Protein AF-A0A2I0I5U4-F1 (afdb_monomer)

Nearest PDB structures (foldseek):
  8jr9-assembly1_R  TM=2.916E-01  e=2.028E+00  Homo sapiens
  7d3s-assembly1_R  TM=2.545E-01  e=3.373E+00  Homo sapiens
  6xss-assembly1_A  TM=2.055E-01  e=4.885E+00  synthetic construct

Solvent-accessible surface area (backbone atoms only — not comparable to full-atom values): 15264 Å² total; per-residue (Å²): 116,35,65,61,51,41,45,50,59,52,46,65,54,48,53,60,50,42,54,51,48,52,69,71,54,70,64,68,61,78,69,20,61,59,47,51,61,50,39,37,36,44,52,66,68,40,75,84,69,76,65,86,87,62,87,57,46,70,36,54,46,58,53,38,51,58,53,43,57,66,49,52,63,50,38,52,74,74,70,43,89,67,55,70,45,70,54,55,36,71,66,55,46,15,46,44,22,43,54,32,42,43,51,33,32,48,46,45,31,56,46,41,51,67,79,36,71,88,57,54,54,66,58,35,31,50,53,20,52,52,56,51,61,31,67,70,54,42,61,40,26,63,36,59,53,51,63,41,55,28,51,31,27,50,49,50,14,43,47,26,39,77,70,69,36,52,69,60,12,49,55,33,32,54,52,17,28,35,26,27,65,76,39,50,61,56,42,52,52,47,50,51,55,48,53,52,47,67,64,45,49,65,54,51,52,52,53,51,48,54,61,70,68,49,71,93,77,77,78,89,83,84,88,83,88,84,88,81,86,85,84,90,72,96,81,80,82,91,78,90,86,80,90,82,90,84,90,80,91,88,84,90,82,88,84,85,86,79,88,81,136

InterPro domains:
  IPR016900 Alpha-2-glucosyltransferase Alg10 [PF04922] (25-214)
  IPR016900 Alpha-2-glucosyltransferase Alg10 [PTHR12989] (1-220)

Radius of gyration: 28.85 Å; Cα contacts (8 Å, |Δi|>4): 235; chains: 1; bounding box: 61×77×87 Å

Organism: Punica granatum (NCBI:txid22663)

Structure (mmCIF, N/CA/C/O backbone):
data_AF-A0A2I0I5U4-F1
#
_entry.id   AF-A0A2I0I5U4-F1
#
loop_
_atom_site.group_PDB
_atom_site.id
_atom_site.type_symbol
_atom_site.label_atom_id
_atom_site.label_alt_id
_atom_site.label_comp_id
_atom_site.label_asym_id
_atom_site.label_entity_id
_atom_site.label_seq_id
_atom_site.pdbx_PDB_ins_code
_atom_site.Cartn_x
_atom_site.Cartn_y
_atom_site.Cartn_z
_atom_site.occupancy
_atom_site.B_iso_or_equiv
_atom_site.auth_seq_id
_atom_site.auth_comp_id
_atom_site.auth_asym_id
_atom_site.auth_atom_id
_atom_site.pdbx_PDB_model_num
ATOM 1 N N . MET A 1 1 ? 22.009 3.364 -2.409 1.00 77.00 1 MET A N 1
ATOM 2 C CA . MET A 1 1 ? 21.680 3.834 -1.032 1.00 77.00 1 MET A CA 1
ATOM 3 C C . MET A 1 1 ? 20.267 4.414 -0.944 1.00 77.00 1 MET A C 1
ATOM 5 O O . MET A 1 1 ? 19.729 4.510 0.157 1.00 77.00 1 M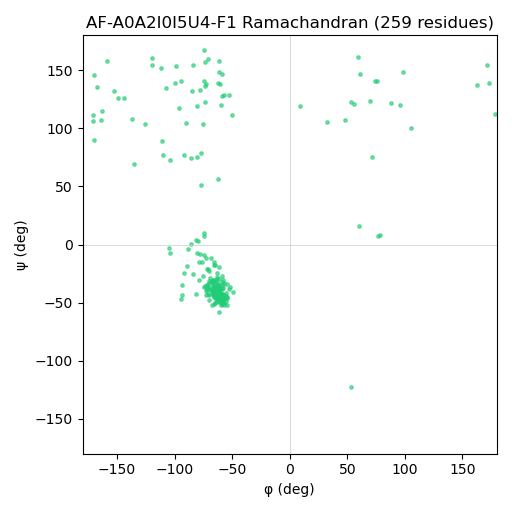ET A O 1
ATOM 9 N N . GLY A 1 2 ? 19.645 4.760 -2.080 1.00 91.06 2 GLY A N 1
ATOM 10 C CA . GLY A 1 2 ? 18.345 5.432 -2.106 1.00 91.06 2 GLY A CA 1
ATOM 11 C C . GLY A 1 2 ? 17.196 4.694 -1.410 1.00 91.06 2 GLY A C 1
ATOM 12 O O . GLY A 1 2 ? 16.434 5.339 -0.707 1.00 91.06 2 GLY A O 1
ATOM 13 N N . ARG A 1 3 ? 17.104 3.355 -1.480 1.00 94.19 3 ARG A N 1
ATOM 14 C CA . ARG A 1 3 ? 16.034 2.590 -0.790 1.00 94.19 3 ARG A CA 1
ATOM 15 C C . ARG A 1 3 ? 15.945 2.886 0.707 1.00 94.19 3 ARG A C 1
ATOM 17 O O . ARG A 1 3 ? 14.877 3.207 1.215 1.00 94.19 3 ARG A O 1
ATOM 24 N N . ALA A 1 4 ? 17.077 2.775 1.403 1.00 96.06 4 ALA A N 1
ATOM 25 C CA . ALA A 1 4 ? 17.146 3.026 2.838 1.00 96.06 4 ALA A CA 1
ATOM 26 C C . ALA A 1 4 ? 16.852 4.499 3.149 1.00 96.06 4 ALA A C 1
ATOM 28 O O . ALA A 1 4 ? 16.131 4.785 4.099 1.00 96.06 4 ALA A O 1
ATOM 29 N N . ALA A 1 5 ? 17.342 5.418 2.308 1.00 96.88 5 ALA A N 1
ATOM 30 C CA . ALA A 1 5 ? 17.045 6.840 2.437 1.00 96.88 5 ALA A CA 1
ATOM 31 C C . ALA A 1 5 ? 15.543 7.129 2.287 1.00 96.88 5 ALA A C 1
ATOM 33 O O . ALA A 1 5 ? 14.986 7.812 3.137 1.00 96.88 5 ALA A O 1
ATOM 34 N N . VAL A 1 6 ? 14.870 6.572 1.272 1.00 97.81 6 VAL A N 1
ATOM 35 C CA . VAL A 1 6 ? 13.415 6.712 1.082 1.00 97.81 6 VAL A CA 1
ATOM 36 C C . VAL A 1 6 ? 12.664 6.179 2.297 1.00 97.81 6 VAL A C 1
ATOM 38 O O . VAL A 1 6 ? 11.850 6.905 2.856 1.00 97.81 6 VAL A O 1
ATOM 41 N N . ALA A 1 7 ? 12.957 4.953 2.746 1.00 98.00 7 ALA A N 1
ATOM 42 C CA . ALA A 1 7 ? 12.288 4.383 3.916 1.00 98.00 7 ALA A CA 1
ATOM 43 C C . ALA A 1 7 ? 12.479 5.248 5.169 1.00 98.00 7 ALA A C 1
ATOM 45 O O . ALA A 1 7 ? 11.505 5.521 5.868 1.00 98.00 7 ALA A O 1
ATOM 46 N N . ALA A 1 8 ? 13.705 5.705 5.434 1.00 98.00 8 ALA A N 1
ATOM 47 C CA . ALA A 1 8 ? 14.013 6.539 6.591 1.00 98.00 8 ALA A CA 1
ATOM 48 C C . ALA A 1 8 ? 13.301 7.898 6.524 1.00 98.00 8 ALA A C 1
ATOM 50 O O . ALA A 1 8 ? 12.628 8.282 7.476 1.00 98.00 8 ALA A O 1
ATOM 51 N N . ILE A 1 9 ? 13.404 8.595 5.388 1.00 97.75 9 ILE A N 1
ATOM 52 C CA . ILE A 1 9 ? 12.788 9.908 5.166 1.00 97.75 9 ILE A CA 1
ATOM 53 C C . ILE A 1 9 ? 11.264 9.818 5.302 1.00 97.75 9 ILE A C 1
ATOM 55 O O . ILE A 1 9 ? 10.673 10.606 6.032 1.00 97.75 9 ILE A O 1
ATOM 59 N N . VAL A 1 10 ? 10.637 8.830 4.659 1.00 97.94 10 VAL A N 1
ATOM 60 C CA . VAL A 1 10 ? 9.181 8.646 4.705 1.00 97.94 10 VAL A CA 1
ATOM 61 C C . VAL A 1 10 ? 8.714 8.300 6.118 1.00 97.94 10 VAL A C 1
ATOM 63 O O . VAL A 1 10 ? 7.760 8.885 6.626 1.00 97.94 10 VAL A O 1
ATOM 66 N N . SER A 1 11 ? 9.423 7.400 6.799 1.00 98.25 11 SER A N 1
ATOM 67 C CA . SER A 1 11 ? 9.086 7.024 8.178 1.00 98.25 11 SER A CA 1
ATOM 68 C C . SER A 1 11 ? 9.216 8.204 9.146 1.00 98.25 11 SER A C 1
ATOM 70 O O . SER A 1 11 ? 8.425 8.307 10.084 1.00 98.25 11 SER A O 1
ATOM 72 N N . LEU A 1 12 ? 10.166 9.116 8.902 1.00 97.75 12 LEU A N 1
ATOM 73 C CA . LEU A 1 12 ? 10.428 10.274 9.760 1.00 97.75 12 LEU A CA 1
ATOM 74 C C . LEU A 1 12 ? 9.217 11.202 9.895 1.00 97.75 12 LEU A C 1
ATOM 76 O O . LEU A 1 12 ? 9.022 11.754 10.973 1.00 97.75 12 LEU A O 1
ATOM 80 N N . TRP A 1 13 ? 8.398 11.367 8.850 1.00 96.69 13 TRP A N 1
ATOM 81 C CA . TRP A 1 13 ? 7.146 12.124 8.964 1.00 96.69 13 TRP A CA 1
ATOM 82 C C . TRP A 1 13 ? 5.945 11.232 9.283 1.00 96.69 13 TRP A C 1
ATOM 84 O O . TRP A 1 13 ? 5.064 11.663 10.025 1.00 96.69 13 TRP A O 1
ATOM 94 N N . ILE A 1 14 ? 5.892 9.996 8.766 1.00 98.38 14 ILE A N 1
ATOM 95 C CA . ILE A 1 14 ? 4.727 9.122 8.972 1.00 98.38 14 ILE A CA 1
ATOM 96 C C . ILE A 1 14 ? 4.532 8.833 10.459 1.00 98.38 14 ILE A C 1
ATOM 98 O O . ILE A 1 14 ? 3.411 8.920 10.950 1.00 98.38 14 ILE A O 1
ATOM 102 N N . VAL A 1 15 ? 5.603 8.514 11.186 1.00 98.12 15 VAL A N 1
ATOM 103 C CA . VAL A 1 15 ? 5.511 8.154 12.607 1.00 98.12 15 VAL A CA 1
ATOM 104 C C . VAL A 1 15 ? 4.938 9.296 13.464 1.00 98.12 15 VAL A C 1
ATOM 106 O O . VAL A 1 15 ? 3.898 9.079 14.088 1.00 98.12 15 VAL A O 1
ATOM 109 N N . PRO A 1 16 ? 5.526 10.511 13.504 1.00 98.25 16 PRO A N 1
ATOM 110 C CA . PRO A 1 16 ? 4.998 11.591 14.338 1.00 98.25 16 PRO A CA 1
ATOM 111 C C . PRO A 1 16 ? 3.607 12.056 13.900 1.00 98.25 16 PRO A C 1
ATOM 113 O O . PRO A 1 16 ? 2.768 12.338 14.754 1.00 98.25 16 PRO A O 1
ATOM 116 N N . VAL A 1 17 ? 3.322 12.097 12.593 1.00 98.06 17 VAL A N 1
ATOM 117 C CA . VAL A 1 17 ? 1.988 12.487 12.111 1.00 98.06 17 VAL A CA 1
ATOM 118 C C . VAL A 1 17 ? 0.950 11.427 12.467 1.00 98.06 17 VAL A C 1
ATOM 120 O O . VAL A 1 17 ? -0.141 11.781 12.896 1.00 98.06 17 VAL A O 1
ATOM 123 N N . SER A 1 18 ? 1.285 10.138 12.381 1.00 98.12 18 SER A N 1
ATOM 124 C CA . SER A 1 18 ? 0.391 9.060 12.814 1.00 98.12 18 SER A CA 1
ATOM 125 C C . SER A 1 18 ? 0.088 9.143 14.313 1.00 98.12 18 SER A C 1
ATOM 127 O O . SER A 1 18 ? -1.068 9.000 14.710 1.00 98.12 18 SER A O 1
ATOM 129 N N . ILE A 1 19 ? 1.085 9.456 15.150 1.00 98.12 19 ILE A N 1
ATOM 130 C CA . ILE A 1 19 ? 0.872 9.703 16.587 1.00 98.12 19 ILE A CA 1
ATOM 131 C C . ILE A 1 19 ? -0.090 10.881 16.788 1.00 98.12 19 ILE A C 1
ATOM 133 O O . ILE A 1 19 ? -1.054 10.764 17.545 1.00 98.12 19 ILE A O 1
ATOM 137 N N . LEU A 1 20 ? 0.127 11.990 16.076 1.00 98.19 20 LEU A N 1
ATOM 138 C CA . LEU A 1 20 ? -0.731 13.171 16.163 1.00 98.19 20 LEU A CA 1
ATOM 139 C C . LEU A 1 20 ? -2.173 12.863 15.729 1.00 98.19 20 LEU A C 1
ATOM 141 O O . LEU A 1 20 ? -3.108 13.150 16.476 1.00 98.19 20 LEU A O 1
ATOM 145 N N . VAL A 1 21 ? -2.358 12.228 14.569 1.00 97.62 21 VAL A N 1
ATOM 146 C CA . VAL A 1 21 ? -3.677 11.833 14.048 1.00 97.62 21 VAL A CA 1
ATOM 147 C C . VAL A 1 21 ? -4.405 10.934 15.041 1.00 97.62 21 VAL A C 1
ATOM 149 O O . VAL A 1 21 ? -5.560 11.205 15.350 1.00 97.62 21 VAL A O 1
ATOM 152 N N . ASN A 1 22 ? -3.742 9.921 15.604 1.00 97.62 22 ASN A N 1
ATOM 153 C CA . ASN A 1 22 ? -4.374 9.020 16.573 1.00 97.62 22 ASN A CA 1
ATOM 154 C C . ASN A 1 22 ? -4.654 9.686 17.933 1.00 97.62 22 ASN A C 1
ATOM 156 O O . ASN A 1 22 ? -5.514 9.209 18.668 1.00 97.62 22 ASN A O 1
ATOM 160 N N . SER A 1 23 ? -3.972 10.786 18.268 1.00 97.69 23 SER A N 1
ATOM 161 C CA . SER A 1 23 ? -4.278 11.571 19.474 1.00 97.69 23 SER A CA 1
ATOM 162 C C . SER A 1 23 ? -5.497 12.486 19.307 1.00 97.69 23 SER A C 1
ATOM 164 O O . SER A 1 23 ? -6.214 12.716 20.276 1.00 97.69 23 SER A O 1
ATOM 166 N N . ILE A 1 24 ? -5.750 12.977 18.087 1.00 97.38 24 ILE A N 1
ATOM 167 C CA . ILE A 1 24 ? -6.836 13.922 17.780 1.00 97.38 24 ILE A CA 1
ATOM 168 C C . ILE A 1 24 ? -8.097 13.190 17.305 1.00 97.38 24 ILE A C 1
ATOM 170 O O . ILE A 1 24 ? -9.200 13.486 17.752 1.00 97.38 24 ILE A O 1
ATOM 174 N N . VAL A 1 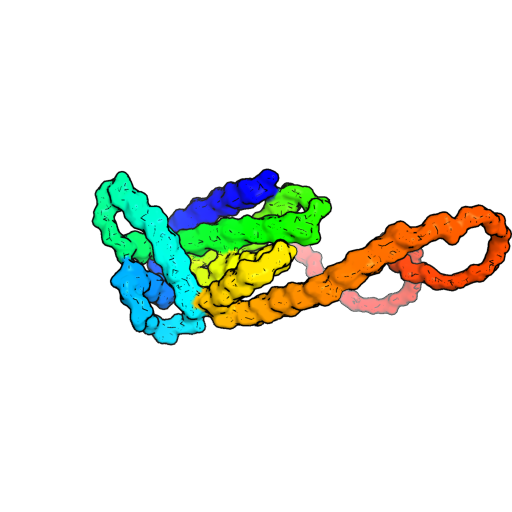25 ? -7.942 12.237 16.387 1.00 96.19 25 VAL A N 1
ATOM 175 C CA . VAL A 1 25 ? -9.032 11.501 15.736 1.00 96.19 25 VAL A CA 1
ATOM 176 C C . VAL A 1 25 ? -9.106 10.113 16.356 1.00 96.19 25 VAL A C 1
ATOM 178 O O . VAL A 1 25 ? -8.666 9.132 15.767 1.00 96.19 25 VAL A O 1
ATOM 181 N N . GLN A 1 26 ? -9.586 10.022 17.592 1.00 95.69 26 GLN A N 1
ATOM 182 C CA . GLN A 1 26 ? -9.579 8.755 18.336 1.00 95.69 26 GLN A CA 1
ATOM 183 C C . GLN A 1 26 ? -10.612 7.756 17.798 1.00 95.69 26 GLN A C 1
ATOM 185 O O . GLN A 1 26 ? -10.335 6.560 17.703 1.00 95.69 26 GLN A O 1
ATOM 190 N N . GLU A 1 27 ? -11.770 8.265 17.385 1.00 96.00 27 GLU A N 1
ATOM 191 C CA . GLU A 1 27 ? -12.855 7.458 16.837 1.00 96.00 27 GLU A CA 1
ATOM 192 C C . GLU A 1 27 ? -12.666 7.172 15.337 1.00 96.00 27 GLU A C 1
ATOM 194 O O . GLU A 1 27 ? -11.990 7.942 14.638 1.00 96.00 27 GLU A O 1
ATOM 199 N N . PRO A 1 28 ? -13.248 6.071 14.819 1.00 96.69 28 PRO A N 1
ATOM 200 C CA . PRO A 1 28 ? -13.284 5.792 13.387 1.00 96.69 28 PRO A CA 1
ATOM 201 C C . PRO A 1 28 ? -13.861 6.971 12.593 1.00 96.69 28 PRO A C 1
ATOM 203 O O . PRO A 1 28 ? -14.943 7.474 12.897 1.00 96.69 28 PRO A O 1
ATOM 206 N N . TYR A 1 29 ? -13.140 7.405 11.563 1.00 95.69 29 TYR A N 1
ATOM 207 C CA . TYR A 1 29 ? -13.503 8.536 10.719 1.00 95.69 29 TYR A CA 1
ATOM 208 C C . TYR A 1 29 ? -13.959 8.082 9.326 1.00 95.69 29 TYR A C 1
ATOM 210 O O . TYR A 1 29 ? -13.309 7.258 8.685 1.00 95.69 29 TYR A O 1
ATOM 218 N N . MET A 1 30 ? -15.063 8.658 8.832 1.00 95.00 30 MET A N 1
ATOM 219 C CA . MET A 1 30 ? -15.651 8.332 7.522 1.00 95.00 30 MET A CA 1
ATOM 220 C C . MET A 1 30 ? -15.914 6.819 7.364 1.00 95.00 30 MET A C 1
ATOM 222 O O . MET A 1 30 ? -16.620 6.235 8.185 1.00 95.00 30 MET A O 1
ATOM 226 N N . ASP A 1 31 ? -15.349 6.170 6.342 1.00 94.50 31 ASP A N 1
ATOM 227 C CA . ASP A 1 31 ? -15.598 4.755 6.046 1.00 94.50 31 ASP A CA 1
ATOM 228 C C . ASP A 1 31 ? -14.911 3.818 7.049 1.00 94.50 31 ASP A C 1
ATOM 230 O O . ASP A 1 31 ? -15.231 2.627 7.107 1.00 94.50 31 ASP A O 1
ATOM 234 N N . GLU A 1 32 ? -14.012 4.329 7.901 1.00 97.50 32 GLU A N 1
ATOM 235 C CA . GLU A 1 32 ? -13.461 3.544 9.008 1.00 97.50 32 GLU A CA 1
ATOM 236 C C . GLU A 1 32 ? -14.562 3.046 9.953 1.00 97.50 32 GLU A C 1
ATOM 238 O O . GLU A 1 32 ? -14.391 1.990 10.562 1.00 97.50 32 GLU A O 1
ATOM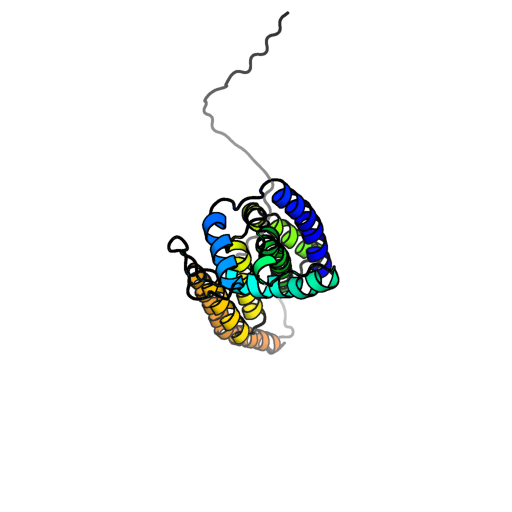 243 N N . ILE A 1 33 ? -15.696 3.755 10.043 1.00 97.56 33 ILE A N 1
ATOM 244 C CA . ILE A 1 33 ? -16.865 3.343 10.838 1.00 97.56 33 ILE A CA 1
ATOM 245 C C . ILE A 1 33 ? -17.375 1.964 10.390 1.00 97.56 33 ILE A C 1
ATOM 247 O O . ILE A 1 33 ? -17.847 1.196 11.223 1.00 97.56 33 ILE A O 1
ATOM 251 N N . PHE A 1 34 ? -17.217 1.613 9.111 1.00 97.38 34 PHE A N 1
ATOM 252 C CA . PHE A 1 34 ? -17.556 0.289 8.582 1.00 97.38 34 PHE A CA 1
ATOM 253 C C . PHE A 1 34 ? -16.338 -0.648 8.584 1.00 97.38 34 PHE A C 1
ATOM 255 O O . PHE A 1 34 ? -16.426 -1.813 8.982 1.00 97.38 34 PHE A O 1
ATOM 262 N N . HIS A 1 35 ? -15.164 -0.154 8.172 1.00 97.56 35 HIS A N 1
ATOM 263 C CA . HIS A 1 35 ? -13.980 -0.999 7.999 1.00 97.56 35 HIS A CA 1
ATOM 264 C C . HIS A 1 35 ? -13.351 -1.474 9.317 1.00 97.56 35 HIS A C 1
ATOM 266 O O . HIS A 1 35 ? -12.916 -2.627 9.387 1.00 97.56 35 HIS A O 1
ATOM 272 N N . ILE A 1 36 ? -13.294 -0.632 10.354 1.00 97.88 36 ILE A N 1
ATOM 273 C CA . ILE A 1 36 ? -12.663 -0.986 11.635 1.00 97.88 36 ILE A CA 1
ATOM 274 C C . ILE A 1 36 ? -13.455 -2.080 12.362 1.00 97.88 36 ILE A C 1
ATOM 276 O O . ILE A 1 36 ? -12.850 -3.111 12.679 1.00 97.88 36 ILE A O 1
ATOM 280 N N . PRO A 1 37 ? -14.781 -1.951 12.583 1.00 97.56 37 PRO A N 1
ATOM 281 C CA . PRO A 1 37 ? -15.550 -3.019 13.216 1.00 97.56 37 PRO A CA 1
ATOM 282 C C . PRO A 1 37 ? -15.489 -4.329 12.428 1.00 97.56 37 PRO A C 1
ATOM 284 O O . PRO A 1 37 ? -15.354 -5.398 13.026 1.00 97.56 37 PRO A O 1
ATOM 287 N N . GLN A 1 38 ? -15.511 -4.265 11.093 1.00 98.00 38 GLN A N 1
ATOM 288 C CA . GLN A 1 38 ? -15.372 -5.451 10.250 1.00 98.00 38 GLN A CA 1
ATOM 289 C C . GLN A 1 38 ? -14.015 -6.148 10.437 1.00 98.00 38 GLN A C 1
ATOM 291 O O . GLN A 1 38 ? -13.968 -7.368 10.615 1.00 98.00 38 GLN A O 1
ATOM 296 N N . ALA A 1 39 ? -12.908 -5.399 10.443 1.00 97.50 39 ALA A N 1
ATOM 297 C CA . ALA A 1 39 ? -11.582 -5.960 10.702 1.00 97.50 39 ALA A CA 1
ATOM 298 C C . ALA A 1 39 ? -11.499 -6.591 12.103 1.00 97.50 39 ALA A C 1
ATOM 300 O O . ALA A 1 39 ? -10.939 -7.675 12.276 1.00 97.50 39 ALA A O 1
ATOM 301 N N . GLN A 1 40 ? -12.124 -5.963 13.102 1.00 97.56 40 GLN A N 1
ATOM 302 C CA . GLN A 1 40 ? -12.189 -6.489 14.465 1.00 97.56 40 GLN A CA 1
ATOM 303 C C . GLN A 1 40 ? -12.992 -7.793 14.566 1.00 97.56 40 GLN A C 1
ATOM 305 O O . GLN A 1 40 ? -12.620 -8.668 15.351 1.00 97.56 40 GLN A O 1
ATOM 310 N N . GLN A 1 41 ? -14.047 -7.981 13.764 1.00 97.62 41 GLN A N 1
ATOM 311 C CA . GLN A 1 41 ? -14.738 -9.276 13.683 1.00 97.62 41 GLN A CA 1
ATOM 312 C C . GLN A 1 41 ? -13.805 -10.381 13.182 1.00 97.62 41 GLN A C 1
ATOM 314 O O . GLN A 1 41 ? -13.770 -11.472 13.754 1.00 97.62 41 GLN A O 1
ATOM 319 N N . TYR A 1 42 ? -12.990 -10.085 12.169 1.00 97.06 42 TYR A N 1
ATOM 320 C CA . TYR A 1 42 ? -12.003 -11.035 11.661 1.00 97.06 42 TYR A CA 1
ATOM 321 C C . TYR A 1 42 ? -10.924 -11.334 12.707 1.00 97.06 42 TYR A C 1
ATOM 323 O O . TYR A 1 42 ? -10.540 -12.491 12.867 1.00 97.06 42 TYR A O 1
ATOM 331 N N . CYS A 1 43 ? -10.506 -10.340 13.499 1.00 96.00 43 CYS A N 1
ATOM 332 C CA . CYS A 1 43 ? -9.601 -10.575 14.626 1.00 96.00 43 CYS A CA 1
ATOM 333 C C . CYS A 1 43 ? -10.204 -11.482 15.707 1.00 96.00 43 CYS A C 1
ATOM 335 O O . CYS A 1 43 ? -9.479 -12.212 16.374 1.00 96.00 43 CYS A O 1
ATOM 337 N N . ARG A 1 44 ? -11.532 -11.501 15.859 1.00 96.12 44 ARG A N 1
ATOM 338 C CA . ARG A 1 44 ? -12.250 -12.448 16.733 1.00 96.12 44 ARG A CA 1
ATOM 339 C C . ARG A 1 44 ? -12.435 -13.835 16.107 1.00 96.12 44 ARG A C 1
ATOM 341 O O . ARG A 1 44 ? -13.091 -14.684 16.701 1.00 96.12 44 ARG A O 1
ATOM 348 N N . GLY A 1 45 ? -11.898 -14.070 14.910 1.00 96.00 45 GLY A N 1
ATOM 349 C CA . GLY A 1 45 ? -12.088 -15.306 14.151 1.00 96.00 45 GLY A CA 1
ATOM 350 C C . GLY A 1 45 ? -13.455 -15.415 13.467 1.00 96.00 45 GLY A C 1
ATOM 351 O O . GLY A 1 45 ? -13.774 -16.457 12.894 1.00 96.00 45 GLY A O 1
ATOM 352 N N . ASN A 1 46 ? -14.272 -14.357 13.489 1.00 96.88 46 ASN A N 1
ATOM 353 C CA . ASN A 1 46 ? -15.575 -14.341 12.835 1.00 96.88 46 ASN A CA 1
ATOM 354 C C . ASN A 1 46 ? -15.446 -13.933 11.360 1.00 96.88 46 ASN A C 1
ATOM 356 O O . ASN A 1 46 ? -15.801 -12.829 10.956 1.00 96.88 46 ASN A O 1
ATOM 360 N N . PHE A 1 47 ? -14.947 -14.850 10.533 1.00 96.31 47 PHE A N 1
ATOM 361 C CA . PHE A 1 47 ? -14.780 -14.620 9.092 1.00 96.31 47 PHE A CA 1
ATOM 362 C C . PHE A 1 47 ? -16.091 -14.655 8.294 1.00 96.31 47 PHE A C 1
ATOM 364 O O . PHE A 1 47 ? -16.094 -14.343 7.107 1.00 96.31 47 PHE A O 1
ATOM 371 N N . ARG A 1 48 ? -17.203 -15.058 8.926 1.00 96.12 48 ARG A N 1
ATOM 372 C CA . ARG A 1 48 ? -18.518 -15.153 8.274 1.00 96.12 48 ARG A CA 1
ATOM 373 C C . ARG A 1 48 ? -19.332 -13.864 8.358 1.00 96.12 48 ARG A C 1
ATOM 375 O O . ARG A 1 48 ? -20.270 -13.715 7.583 1.00 96.12 48 ARG A O 1
ATOM 382 N N . SER A 1 49 ? -19.010 -12.953 9.276 1.00 95.69 49 SER A N 1
ATOM 383 C CA . SER A 1 49 ? -19.679 -11.651 9.334 1.00 95.69 49 SER A CA 1
ATOM 384 C C . SER A 1 49 ? -19.210 -10.741 8.208 1.00 95.69 49 SER A C 1
ATOM 386 O O . SER A 1 49 ? -18.009 -10.673 7.931 1.00 95.69 49 SER A O 1
ATOM 388 N N . TRP A 1 50 ? -20.144 -9.994 7.630 1.00 97.00 50 TRP A N 1
ATOM 389 C CA . TRP A 1 50 ? -19.869 -8.967 6.636 1.00 97.00 50 TRP A CA 1
ATOM 390 C C . TRP A 1 50 ? -20.819 -7.786 6.821 1.00 97.00 50 TRP A C 1
ATOM 392 O O . TRP A 1 50 ? -22.034 -7.987 6.853 1.00 97.00 50 TRP A O 1
ATOM 402 N 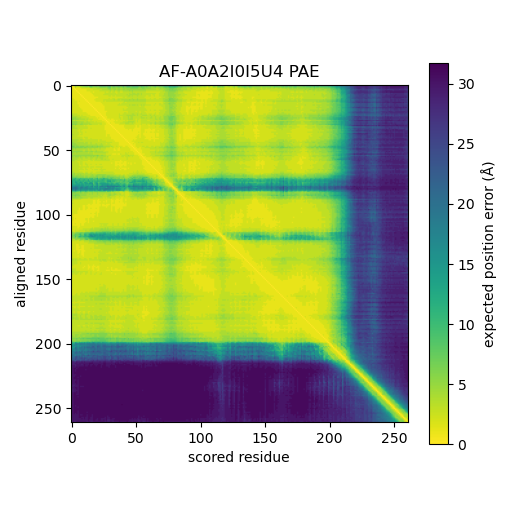N . ASP A 1 51 ? -20.281 -6.575 6.949 1.00 96.81 51 ASP A N 1
ATOM 403 C CA . ASP A 1 51 ? -21.083 -5.354 6.953 1.00 96.81 51 ASP A CA 1
ATOM 404 C C . ASP A 1 51 ? -21.577 -5.052 5.522 1.00 96.81 51 ASP A C 1
ATOM 406 O O . ASP A 1 51 ? -20.763 -4.930 4.600 1.00 96.81 51 ASP A O 1
ATOM 410 N N . PRO A 1 52 ? -22.900 -4.938 5.298 1.00 96.88 52 PRO A N 1
ATOM 411 C CA . PRO A 1 52 ? -23.467 -4.727 3.967 1.00 96.88 52 PRO A CA 1
ATOM 412 C C . PRO A 1 52 ? -23.110 -3.371 3.339 1.00 96.88 52 PRO A C 1
ATOM 414 O O . PRO A 1 52 ? -23.309 -3.209 2.135 1.00 96.88 52 PRO A O 1
ATOM 417 N N . MET A 1 53 ? -22.603 -2.401 4.106 1.00 96.06 53 MET A N 1
ATOM 418 C CA . MET A 1 53 ? -22.148 -1.111 3.571 1.00 96.06 53 MET A CA 1
ATOM 419 C C . MET A 1 53 ? -20.761 -1.200 2.922 1.00 96.06 53 MET A C 1
ATOM 421 O O . MET A 1 53 ? -20.374 -0.312 2.160 1.00 96.06 53 MET A O 1
ATOM 425 N N . ILE A 1 54 ? -20.017 -2.283 3.164 1.00 96.62 54 ILE A N 1
ATOM 426 C CA . ILE A 1 54 ? -18.705 -2.489 2.554 1.00 96.62 54 ILE A CA 1
ATOM 427 C C . ILE A 1 54 ? -18.874 -3.025 1.135 1.00 96.62 54 ILE A C 1
ATOM 429 O O . ILE A 1 54 ? -19.383 -4.124 0.908 1.00 96.62 54 ILE A O 1
ATOM 433 N N . THR A 1 55 ? -18.364 -2.259 0.174 1.00 94.50 55 THR A N 1
ATOM 434 C CA . THR A 1 55 ? -18.412 -2.587 -1.259 1.00 94.50 55 THR A CA 1
ATOM 435 C C . THR A 1 55 ? -17.073 -3.061 -1.827 1.00 94.50 55 THR A C 1
ATOM 437 O O . THR A 1 55 ? -16.999 -3.415 -3.004 1.00 94.50 55 THR A O 1
ATOM 440 N N . THR A 1 56 ? -16.007 -3.072 -1.024 1.00 95.56 56 THR A N 1
ATOM 441 C CA . THR A 1 56 ? -14.681 -3.579 -1.406 1.00 95.56 56 THR A CA 1
ATOM 442 C C . THR A 1 56 ? -14.464 -5.002 -0.885 1.00 95.56 56 THR A C 1
ATOM 444 O O . THR A 1 56 ? -15.069 -5.387 0.112 1.00 95.56 56 THR A O 1
ATOM 447 N N . PRO A 1 57 ? -13.612 -5.827 -1.519 1.00 96.38 57 PRO A N 1
ATOM 448 C CA . PRO A 1 57 ? -13.347 -7.171 -1.023 1.00 96.38 57 PRO A CA 1
ATOM 449 C C . PRO A 1 57 ? -12.444 -7.156 0.236 1.00 96.38 57 PRO A C 1
ATOM 451 O O . PRO A 1 57 ? -11.836 -6.136 0.567 1.00 96.38 57 PRO A O 1
ATOM 454 N N . PRO A 1 58 ? -12.325 -8.287 0.960 1.00 96.50 58 PRO A N 1
ATOM 455 C CA . PRO A 1 58 ? -11.726 -8.348 2.303 1.00 96.50 58 PRO A CA 1
ATOM 456 C C . PRO A 1 58 ? -10.192 -8.225 2.371 1.00 96.50 58 PRO A C 1
ATOM 458 O O . PRO A 1 58 ? -9.611 -8.491 3.425 1.00 96.50 58 PRO A O 1
ATOM 461 N N . GLY A 1 59 ? -9.500 -7.872 1.283 1.00 96.88 59 GLY A N 1
ATOM 462 C CA . GLY A 1 59 ? -8.037 -7.956 1.199 1.00 96.88 59 GLY A CA 1
ATOM 463 C C . GLY A 1 59 ? -7.300 -7.210 2.307 1.00 96.88 59 GLY A C 1
ATOM 464 O O . GLY A 1 59 ? -6.384 -7.765 2.920 1.00 96.88 59 GLY A O 1
ATOM 465 N N . LEU A 1 60 ? -7.733 -5.984 2.615 1.00 97.25 60 LEU A N 1
ATOM 466 C CA . LEU A 1 60 ? -7.117 -5.172 3.667 1.00 97.25 60 LEU A CA 1
ATOM 467 C C . LEU A 1 60 ? -7.226 -5.843 5.042 1.00 97.25 60 LEU A C 1
ATOM 469 O O . LEU A 1 60 ? -6.282 -5.785 5.824 1.00 97.25 60 LEU A O 1
ATOM 473 N N . TYR A 1 61 ? -8.331 -6.534 5.323 1.00 97.62 61 TYR A N 1
ATOM 474 C CA . TYR A 1 61 ? -8.541 -7.194 6.611 1.00 97.62 61 TYR A CA 1
ATOM 475 C C . TYR A 1 61 ? -7.561 -8.343 6.818 1.00 97.62 61 TYR A C 1
ATOM 477 O O . TYR A 1 61 ? -6.995 -8.479 7.900 1.00 97.62 61 TYR A O 1
ATOM 485 N N . PHE A 1 62 ? -7.288 -9.127 5.773 1.00 96.94 62 PHE A N 1
ATOM 486 C CA . PHE A 1 62 ? -6.270 -10.174 5.846 1.00 96.94 62 PHE A CA 1
ATOM 487 C C . PHE A 1 62 ? -4.870 -9.597 6.069 1.00 96.94 62 PHE A C 1
ATOM 489 O O . PHE A 1 62 ? -4.125 -10.123 6.897 1.00 96.94 62 PHE A O 1
ATOM 496 N N . LEU A 1 63 ? -4.525 -8.487 5.405 1.00 97.00 63 LEU A N 1
ATOM 497 C CA . LEU A 1 63 ? -3.262 -7.791 5.675 1.00 97.00 63 LEU A CA 1
ATOM 498 C C . LEU A 1 63 ? -3.179 -7.297 7.116 1.00 97.00 63 LEU A C 1
ATOM 500 O O . LEU A 1 63 ? -2.141 -7.453 7.755 1.00 97.00 63 LEU A O 1
ATOM 504 N N . SER A 1 64 ? -4.265 -6.746 7.648 1.00 96.62 64 SER A N 1
ATOM 505 C CA . SER A 1 64 ? -4.300 -6.270 9.027 1.00 96.62 64 SER A CA 1
ATOM 506 C C . SER A 1 64 ? -4.209 -7.385 10.056 1.00 96.62 64 SER A C 1
ATOM 508 O O . SER A 1 64 ? -3.602 -7.166 11.097 1.00 96.62 64 SER A O 1
ATOM 510 N N . LEU A 1 65 ? -4.728 -8.584 9.778 1.00 96.38 65 LEU A N 1
ATOM 511 C CA . LEU A 1 65 ? -4.520 -9.747 10.648 1.00 96.38 65 LEU A CA 1
ATOM 512 C C . LEU A 1 65 ? -3.046 -10.143 10.710 1.00 96.38 65 LEU A C 1
ATOM 514 O O . LEU A 1 65 ? -2.509 -10.343 11.799 1.00 96.38 65 LEU A O 1
ATOM 518 N N . VAL A 1 66 ? -2.383 -10.217 9.550 1.00 95.50 66 VAL A N 1
ATOM 519 C CA . VAL A 1 66 ? -0.940 -10.486 9.484 1.00 95.50 66 VAL A CA 1
ATOM 520 C C . VAL A 1 66 ? -0.182 -9.397 10.238 1.00 95.50 66 VAL A C 1
ATOM 522 O O . VAL A 1 66 ? 0.659 -9.704 11.078 1.00 95.50 66 VAL A O 1
ATOM 525 N N . HIS A 1 67 ? -0.528 -8.132 10.015 1.00 95.38 67 HIS A N 1
ATOM 526 C CA . HIS A 1 67 ? 0.091 -7.003 10.694 1.00 95.38 67 HIS A CA 1
ATOM 527 C C . HIS A 1 67 ? -0.099 -7.055 12.220 1.00 95.38 67 HIS A C 1
ATOM 529 O O . HIS A 1 67 ? 0.879 -6.996 12.960 1.00 95.38 67 HIS A O 1
ATOM 535 N N . ALA A 1 68 ? -1.325 -7.260 12.704 1.00 94.25 68 ALA A N 1
ATOM 536 C CA . ALA A 1 68 ? -1.631 -7.379 14.129 1.00 94.25 68 ALA A CA 1
ATOM 537 C C . ALA A 1 68 ? -0.925 -8.582 14.779 1.00 94.25 68 ALA A C 1
ATOM 539 O O . ALA A 1 68 ? -0.484 -8.491 15.926 1.00 94.25 68 ALA A O 1
ATOM 540 N N . SER A 1 69 ? -0.740 -9.686 14.043 1.00 92.06 69 SER A N 1
ATOM 541 C CA . SER A 1 69 ? -0.012 -10.866 14.537 1.00 92.06 69 SER A CA 1
ATOM 542 C C . SER A 1 69 ? 1.458 -10.592 14.851 1.00 92.06 69 SER A C 1
ATOM 544 O O . SER A 1 69 ? 2.017 -11.258 15.718 1.00 92.06 69 SER A O 1
ATOM 546 N N . ILE A 1 70 ? 2.061 -9.571 14.230 1.00 91.00 70 ILE A N 1
ATOM 547 C CA . ILE A 1 70 ? 3.427 -9.127 14.540 1.00 91.00 70 ILE A CA 1
ATOM 548 C C . ILE A 1 70 ? 3.472 -8.427 15.909 1.00 91.00 70 ILE A C 1
ATOM 550 O O . ILE A 1 70 ? 4.442 -8.587 16.648 1.00 91.00 70 ILE A O 1
ATOM 554 N N . PHE A 1 71 ? 2.417 -7.694 16.284 1.00 86.31 71 PHE A N 1
ATOM 555 C CA . PHE A 1 71 ? 2.337 -6.977 17.566 1.00 86.31 71 PHE A CA 1
ATOM 556 C C . PHE A 1 71 ? 1.863 -7.850 18.731 1.00 86.31 71 PHE A C 1
ATOM 558 O O . PHE A 1 71 ? 2.215 -7.579 19.878 1.00 86.31 71 PHE A O 1
ATOM 565 N N . TYR A 1 72 ? 1.113 -8.915 18.457 1.00 85.06 72 TYR A N 1
ATOM 566 C CA . TYR A 1 72 ? 0.617 -9.840 19.477 1.00 85.06 72 TYR A CA 1
ATOM 567 C C . TYR A 1 72 ? 1.700 -10.454 20.398 1.00 85.06 72 TYR A C 1
ATOM 569 O O . TYR A 1 72 ? 1.518 -10.448 21.615 1.00 85.06 72 TYR A O 1
ATOM 577 N N . PRO A 1 73 ? 2.857 -10.949 19.909 1.00 83.75 73 PRO A N 1
ATOM 578 C CA . PRO A 1 73 ? 3.914 -11.419 20.805 1.00 83.75 73 PRO A CA 1
ATOM 579 C C . PRO A 1 73 ? 4.578 -10.270 21.577 1.00 83.75 73 PRO A C 1
ATOM 581 O O . PRO A 1 73 ? 5.036 -10.471 22.700 1.00 83.75 73 PRO A O 1
ATOM 584 N N . VAL A 1 74 ? 4.611 -9.056 21.014 1.00 79.31 74 VAL A N 1
ATOM 585 C CA . VAL A 1 74 ? 5.214 -7.884 21.665 1.00 79.31 74 VAL A CA 1
ATOM 586 C C . VAL A 1 74 ? 4.406 -7.464 22.892 1.00 79.31 74 VAL A C 1
ATOM 588 O O . VAL A 1 74 ? 5.007 -7.163 23.922 1.00 79.31 74 VAL A O 1
ATOM 591 N N . SER A 1 75 ? 3.069 -7.509 22.841 1.00 75.56 75 SER A N 1
ATOM 592 C CA . SER A 1 75 ? 2.245 -7.196 24.021 1.00 75.56 75 SER A CA 1
ATOM 593 C C . SER A 1 75 ? 2.540 -8.145 25.184 1.00 75.56 75 SER A C 1
ATOM 595 O O . SER A 1 75 ? 2.669 -7.697 26.323 1.00 75.56 75 SER A O 1
ATOM 597 N N . PHE A 1 76 ? 2.772 -9.430 24.891 1.00 73.44 76 PHE A N 1
ATOM 598 C CA . PHE A 1 76 ? 3.179 -10.407 25.901 1.00 73.44 76 PHE A CA 1
ATOM 599 C C . PHE A 1 76 ? 4.539 -10.067 26.534 1.00 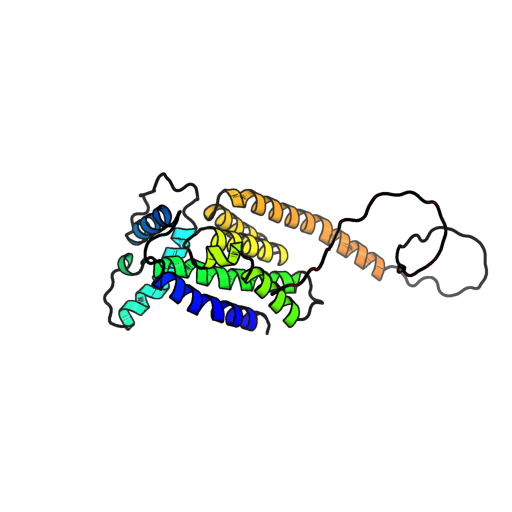73.44 76 PHE A C 1
ATOM 601 O O . PHE A 1 76 ? 4.682 -10.144 27.754 1.00 73.44 76 PHE A O 1
ATOM 608 N N . LEU A 1 77 ? 5.523 -9.638 25.732 1.00 77.12 77 LEU A N 1
ATOM 609 C CA . LEU A 1 77 ? 6.857 -9.250 26.216 1.00 77.12 77 LEU A CA 1
ATOM 610 C C . LEU A 1 77 ? 6.841 -7.990 27.094 1.00 77.12 77 LEU A C 1
ATOM 612 O O . LEU A 1 77 ? 7.641 -7.882 28.019 1.00 77.12 77 LEU A O 1
ATOM 616 N N . VAL A 1 78 ? 5.920 -7.059 26.838 1.00 77.81 78 VAL A N 1
ATOM 617 C CA . VAL A 1 78 ? 5.738 -5.829 27.636 1.00 77.81 78 VAL A CA 1
ATOM 618 C C . VAL A 1 78 ? 4.916 -6.095 28.914 1.00 77.81 78 VAL A C 1
ATOM 620 O O . VAL A 1 78 ? 4.625 -5.187 29.688 1.00 77.81 78 VAL A O 1
ATOM 623 N N . GLY A 1 79 ? 4.558 -7.356 29.185 1.00 69.44 79 GLY A N 1
ATOM 624 C CA . GLY A 1 79 ? 3.789 -7.750 30.368 1.00 69.44 79 GLY A CA 1
ATOM 625 C C . GLY A 1 79 ? 2.290 -7.456 30.256 1.00 69.44 79 GLY A C 1
ATOM 626 O O . GLY A 1 79 ? 1.554 -7.643 31.226 1.00 69.44 79 GLY A O 1
ATOM 627 N N . GLN A 1 80 ? 1.818 -7.040 29.078 1.00 75.69 80 GLN A N 1
ATOM 628 C CA . GLN A 1 80 ? 0.407 -6.818 28.800 1.00 75.69 80 GLN A CA 1
ATOM 629 C C . GLN A 1 80 ? -0.210 -8.123 28.274 1.00 75.69 80 GLN A C 1
ATOM 631 O O . GLN A 1 80 ? 0.011 -8.539 27.136 1.00 75.69 80 GLN A O 1
ATOM 636 N N . LYS A 1 81 ? -0.976 -8.815 29.125 1.00 67.56 81 LYS A N 1
ATOM 637 C CA . LYS A 1 81 ? -1.712 -10.026 28.732 1.00 67.56 81 LYS A CA 1
ATOM 638 C C . LYS A 1 81 ? -2.959 -9.642 27.938 1.00 67.56 81 LYS A C 1
ATOM 640 O O . LYS A 1 81 ? -4.051 -9.622 28.493 1.00 67.56 81 LYS A O 1
ATOM 645 N N . SER A 1 82 ? -2.772 -9.329 26.664 1.00 77.62 82 SER A N 1
ATOM 646 C CA . SER A 1 82 ? -3.866 -9.013 25.748 1.00 77.62 82 SER A CA 1
ATOM 647 C C . SER A 1 82 ? -4.292 -10.253 24.967 1.00 77.62 82 SER A C 1
ATOM 649 O O . SER A 1 82 ? -3.438 -11.028 24.528 1.00 77.62 82 SER A O 1
ATOM 651 N N . SER A 1 83 ? -5.591 -10.440 24.746 1.00 86.12 83 SER A N 1
ATOM 652 C CA . SER A 1 83 ? -6.068 -11.400 23.741 1.00 86.12 83 SER A CA 1
ATOM 653 C C . SER A 1 83 ? -5.833 -10.856 22.319 1.00 86.12 83 SER A C 1
ATOM 655 O O . SER A 1 83 ? -5.703 -9.649 22.122 1.00 86.12 83 SER A O 1
ATOM 657 N N . PHE A 1 84 ? -5.758 -11.714 21.294 1.00 87.56 84 PHE A N 1
ATOM 658 C CA . PHE A 1 84 ? -5.518 -11.249 19.914 1.00 87.56 84 PHE A CA 1
ATOM 659 C C . PHE A 1 84 ? -6.535 -10.185 19.432 1.00 87.56 84 PHE A C 1
ATOM 661 O O . PHE A 1 84 ? -6.109 -9.178 18.864 1.00 87.56 84 PHE A O 1
ATOM 668 N N . PRO A 1 85 ? -7.851 -10.308 19.712 1.00 90.06 85 PRO A N 1
ATOM 669 C CA . PRO A 1 85 ? -8.821 -9.259 19.392 1.00 90.06 85 PRO A CA 1
ATOM 670 C C . PRO A 1 85 ? -8.535 -7.902 20.043 1.00 90.06 85 PRO A C 1
ATOM 672 O O . PRO A 1 85 ? -8.840 -6.873 19.445 1.00 90.06 85 PRO A O 1
ATOM 675 N N . GLU A 1 86 ? -7.949 -7.883 21.242 1.00 89.19 86 GLU A N 1
ATOM 676 C CA . GLU A 1 86 ? -7.603 -6.644 21.953 1.00 89.19 86 GLU A CA 1
ATOM 677 C C . GLU A 1 86 ? -6.418 -5.914 21.310 1.00 89.19 86 GLU A C 1
ATOM 679 O O . GLU A 1 86 ? -6.282 -4.705 21.476 1.00 89.19 86 GLU A O 1
ATOM 684 N N . VAL A 1 87 ? -5.585 -6.616 20.532 1.00 91.25 87 VAL A N 1
ATOM 685 C CA . VAL A 1 87 ? -4.494 -5.999 19.760 1.00 91.25 87 VAL A CA 1
ATOM 686 C C . VAL A 1 87 ? -5.025 -5.261 18.529 1.00 91.25 87 VAL A C 1
ATOM 688 O O . VAL A 1 87 ? -4.429 -4.270 18.109 1.00 91.25 87 VAL A O 1
ATOM 691 N N . CYS A 1 88 ? -6.172 -5.668 17.977 1.00 94.19 88 CYS A N 1
ATOM 692 C CA . CYS A 1 88 ? -6.802 -5.036 16.811 1.00 94.19 88 CYS A CA 1
ATOM 693 C C . CYS A 1 88 ? -7.526 -3.718 17.145 1.00 94.19 88 CYS A C 1
ATOM 695 O O . CYS A 1 88 ? -8.695 -3.504 16.808 1.00 94.19 88 CYS A O 1
ATOM 697 N N . THR A 1 89 ? -6.819 -2.814 17.816 1.00 95.44 89 THR A N 1
ATOM 698 C CA . THR A 1 89 ? -7.270 -1.444 18.071 1.00 95.44 89 THR A CA 1
ATOM 699 C C . THR A 1 89 ? -7.254 -0.612 16.788 1.00 95.44 89 THR A C 1
ATOM 701 O O . THR A 1 89 ? -6.515 -0.913 15.847 1.00 95.44 89 THR A O 1
ATOM 704 N N . THR A 1 90 ? -8.008 0.490 16.768 1.00 97.00 90 THR A N 1
ATOM 705 C CA . THR A 1 90 ? -7.985 1.485 15.681 1.00 97.00 90 THR A CA 1
ATOM 706 C C . THR A 1 90 ? -6.563 1.922 15.320 1.00 97.00 90 THR A C 1
ATOM 708 O O . THR A 1 90 ? -6.225 2.003 14.142 1.00 97.00 90 THR A O 1
ATOM 711 N N . VAL A 1 91 ? -5.697 2.122 16.319 1.00 96.81 91 VAL A N 1
ATOM 712 C CA . VAL A 1 91 ? -4.302 2.549 16.123 1.00 96.81 91 VAL A CA 1
ATOM 713 C C . VAL A 1 91 ? -3.489 1.495 15.365 1.00 96.81 91 VAL A C 1
ATOM 715 O O . VAL A 1 91 ? -2.772 1.832 14.423 1.00 96.81 91 VAL A O 1
ATOM 718 N N . ILE A 1 92 ? -3.614 0.216 15.738 1.00 96.38 92 ILE A N 1
ATOM 719 C CA . ILE A 1 92 ? -2.905 -0.891 15.071 1.00 96.38 92 ILE A CA 1
ATOM 720 C C . ILE A 1 92 ? -3.455 -1.141 13.661 1.00 96.38 92 ILE A C 1
ATOM 722 O O . ILE A 1 92 ? -2.704 -1.437 12.728 1.00 96.38 92 ILE A O 1
ATOM 726 N N . LEU A 1 93 ? -4.765 -0.986 13.473 1.00 97.81 93 LEU A N 1
ATOM 727 C CA . LEU A 1 93 ? -5.373 -1.095 12.151 1.00 97.81 93 LEU A CA 1
ATOM 728 C C . LEU A 1 93 ? -4.884 0.035 11.236 1.00 97.81 93 LEU A C 1
ATOM 730 O O . LEU A 1 93 ? -4.335 -0.260 10.174 1.00 97.81 93 LEU A O 1
ATOM 734 N N . ARG A 1 94 ? -4.946 1.300 11.669 1.00 98.25 94 ARG A N 1
ATOM 735 C CA . ARG A 1 94 ? -4.419 2.456 10.915 1.00 98.25 94 ARG A CA 1
ATOM 736 C C . ARG A 1 94 ? -2.930 2.347 10.612 1.00 98.25 94 ARG A C 1
ATOM 738 O O . ARG A 1 94 ? -2.508 2.677 9.504 1.00 98.25 94 ARG A O 1
ATOM 745 N N . SER A 1 95 ? -2.123 1.830 11.540 1.00 97.81 95 SER A N 1
ATOM 746 C CA . SER A 1 95 ? -0.689 1.655 11.288 1.00 97.81 95 SER A CA 1
ATOM 747 C C . SER A 1 95 ? -0.392 0.624 10.189 1.00 97.81 95 SER A C 1
ATOM 749 O O . SER A 1 95 ? 0.672 0.706 9.575 1.00 97.81 95 SER A O 1
ATOM 751 N N . THR A 1 96 ? -1.349 -0.247 9.830 1.00 97.88 96 THR A N 1
ATOM 752 C CA . THR A 1 96 ? -1.262 -1.079 8.611 1.00 97.88 96 THR A CA 1
ATOM 753 C C . THR A 1 96 ? -1.026 -0.200 7.377 1.00 97.88 96 THR A C 1
ATOM 755 O O . THR A 1 96 ? -0.120 -0.471 6.589 1.00 97.88 96 THR A O 1
ATOM 758 N N . ASN A 1 97 ? -1.772 0.901 7.232 1.00 98.25 97 ASN A N 1
ATOM 759 C CA . ASN A 1 97 ? -1.606 1.821 6.106 1.00 98.25 97 ASN A CA 1
ATOM 760 C C . ASN A 1 97 ? -0.299 2.608 6.175 1.00 98.25 97 ASN A C 1
ATOM 762 O O . ASN A 1 97 ? 0.313 2.840 5.136 1.00 98.25 97 ASN A O 1
ATOM 766 N N . CYS A 1 98 ? 0.188 2.937 7.371 1.00 98.38 98 CYS A N 1
ATOM 767 C CA . CYS A 1 98 ? 1.505 3.553 7.538 1.00 98.38 98 CYS A CA 1
ATOM 768 C C . CYS A 1 98 ? 2.627 2.638 7.012 1.00 98.38 98 CYS A C 1
ATOM 770 O O . CYS A 1 98 ? 3.477 3.083 6.239 1.00 98.38 98 CYS A O 1
ATOM 772 N N . VAL A 1 99 ? 2.604 1.347 7.366 1.00 98.19 99 VAL A N 1
ATOM 773 C CA . VAL A 1 99 ? 3.577 0.358 6.864 1.00 98.19 99 VAL A CA 1
ATOM 774 C C . VAL A 1 99 ? 3.456 0.194 5.348 1.00 98.19 99 VAL A C 1
ATOM 776 O O . VAL A 1 99 ? 4.462 0.209 4.633 1.00 98.19 99 VAL A O 1
ATOM 779 N N . LEU A 1 100 ? 2.229 0.094 4.836 1.00 98.19 100 LEU A N 1
ATOM 780 C CA . LEU A 1 100 ? 1.981 -0.029 3.400 1.00 98.19 100 LEU A CA 1
ATOM 781 C C . LEU A 1 100 ? 2.377 1.232 2.621 1.00 98.19 100 LEU A C 1
ATOM 783 O O . LEU A 1 100 ? 2.816 1.113 1.481 1.00 98.19 100 LEU A O 1
ATOM 787 N N . ALA A 1 101 ? 2.296 2.425 3.211 1.00 98.25 101 ALA A N 1
ATOM 788 C CA . ALA A 1 101 ? 2.749 3.668 2.587 1.00 98.25 101 ALA A CA 1
ATOM 789 C C . ALA A 1 101 ? 4.280 3.725 2.466 1.00 98.25 101 ALA A C 1
ATOM 791 O O . ALA A 1 101 ? 4.805 4.147 1.429 1.00 98.25 101 ALA A O 1
ATOM 792 N N . VAL A 1 102 ? 5.012 3.231 3.473 1.00 98.38 102 VAL A N 1
ATOM 793 C CA . VAL A 1 102 ? 6.472 3.049 3.371 1.00 98.38 102 VAL A CA 1
ATOM 794 C C . VAL A 1 102 ? 6.799 2.040 2.269 1.00 98.38 102 VAL A C 1
ATOM 796 O O . VAL A 1 102 ? 7.642 2.319 1.414 1.00 98.38 102 VAL A O 1
ATOM 799 N N . LEU A 1 103 ? 6.096 0.902 2.225 1.00 98.31 103 LEU A N 1
ATOM 800 C CA . LEU A 1 103 ? 6.258 -0.091 1.159 1.00 98.31 103 LEU A CA 1
ATOM 801 C C . LEU A 1 103 ? 5.967 0.505 -0.228 1.00 98.31 103 LEU A C 1
ATOM 803 O O . LEU A 1 103 ? 6.757 0.322 -1.149 1.00 98.31 103 LEU A O 1
ATOM 807 N N . CYS A 1 104 ? 4.876 1.255 -0.371 1.00 97.94 104 CYS A N 1
ATOM 808 C CA . CYS A 1 104 ? 4.502 1.950 -1.601 1.00 97.94 104 CYS A CA 1
ATOM 809 C C . CYS A 1 104 ? 5.619 2.902 -2.065 1.00 97.94 104 CYS A C 1
ATOM 811 O O . CYS A 1 104 ? 6.021 2.884 -3.228 1.00 97.94 104 CYS A O 1
ATOM 813 N N . SER A 1 105 ? 6.216 3.645 -1.131 1.00 97.88 105 SER A N 1
ATOM 814 C CA . SER A 1 105 ? 7.340 4.549 -1.407 1.00 97.88 105 SER A CA 1
ATOM 815 C C . SER A 1 105 ? 8.594 3.810 -1.888 1.00 97.88 105 SER A C 1
ATOM 817 O O . SER A 1 105 ? 9.291 4.275 -2.793 1.00 97.88 105 SER A O 1
ATOM 819 N N . LEU A 1 106 ? 8.868 2.629 -1.328 1.00 98.12 106 LEU A N 1
ATOM 820 C CA . LEU A 1 106 ? 9.947 1.756 -1.797 1.00 98.12 106 LEU A CA 1
ATOM 821 C C . LEU A 1 106 ? 9.671 1.197 -3.198 1.00 98.12 106 LEU A C 1
ATOM 823 O O . LEU A 1 106 ? 10.595 1.102 -4.007 1.00 98.12 106 LEU A O 1
ATOM 827 N N . LEU A 1 107 ? 8.416 0.862 -3.503 1.00 98.00 107 LEU A N 1
ATOM 828 C CA . LEU A 1 107 ? 8.012 0.410 -4.835 1.00 98.00 107 LEU A CA 1
ATOM 829 C C . LEU A 1 107 ? 8.164 1.524 -5.877 1.00 98.00 107 LEU A C 1
ATOM 831 O O . LEU A 1 107 ? 8.684 1.253 -6.959 1.00 98.00 107 LEU A O 1
ATOM 835 N N . PHE A 1 108 ? 7.804 2.772 -5.551 1.00 96.50 108 PHE A N 1
ATOM 836 C CA . PHE A 1 108 ? 8.084 3.918 -6.425 1.00 96.50 108 PHE A CA 1
ATOM 837 C C . PHE A 1 108 ? 9.574 4.023 -6.751 1.00 96.50 108 PHE A C 1
ATOM 839 O O . PHE A 1 108 ? 9.936 4.115 -7.926 1.00 96.50 108 PHE A O 1
ATOM 846 N N . TYR A 1 109 ? 10.439 3.940 -5.737 1.00 96.69 109 TYR A N 1
ATOM 847 C CA . TYR A 1 109 ? 11.887 4.007 -5.937 1.00 96.69 109 TYR A CA 1
ATOM 848 C C . TYR A 1 109 ? 12.398 2.893 -6.859 1.00 96.69 109 TYR A C 1
ATOM 850 O O . TYR A 1 109 ? 13.138 3.169 -7.803 1.00 96.69 109 TYR A O 1
ATOM 858 N N . GLU A 1 110 ? 11.981 1.647 -6.624 1.00 95.75 110 GLU A N 1
ATOM 859 C CA . GLU A 1 110 ? 12.382 0.495 -7.444 1.00 95.75 110 GLU A CA 1
ATOM 860 C C . GLU A 1 110 ? 11.932 0.638 -8.905 1.00 95.75 110 GLU A C 1
ATOM 862 O O . GLU A 1 110 ? 12.696 0.335 -9.825 1.00 95.75 110 GLU A O 1
ATOM 867 N N . ILE A 1 111 ? 10.714 1.135 -9.132 1.00 94.94 111 ILE A N 1
ATOM 868 C CA . ILE A 1 111 ? 10.199 1.380 -10.483 1.00 94.94 111 ILE A CA 1
ATOM 869 C C . ILE A 1 111 ? 11.007 2.489 -11.166 1.00 94.94 111 ILE A C 1
ATOM 871 O O . ILE A 1 111 ? 11.415 2.316 -12.316 1.00 94.94 111 ILE A O 1
ATOM 875 N N . PHE A 1 112 ? 11.300 3.599 -10.478 1.00 92.62 112 PHE A N 1
ATOM 876 C CA . PHE A 1 112 ? 12.109 4.683 -11.046 1.00 92.62 112 PHE A CA 1
ATOM 877 C C . PHE A 1 112 ? 13.526 4.237 -11.398 1.00 92.62 112 PHE A C 1
ATOM 879 O O . PHE A 1 112 ? 14.001 4.548 -12.494 1.00 92.62 112 PHE A O 1
ATOM 886 N N . ALA A 1 113 ? 14.171 3.483 -10.506 1.00 90.62 113 ALA A N 1
ATOM 887 C CA . ALA A 1 113 ? 15.505 2.940 -10.736 1.00 90.62 113 ALA A CA 1
ATOM 888 C C . ALA A 1 113 ? 15.548 2.055 -11.994 1.00 90.62 113 ALA A C 1
ATOM 890 O O . ALA A 1 113 ? 16.528 2.069 -12.736 1.00 90.62 113 ALA A O 1
ATOM 891 N N . MET A 1 114 ? 14.461 1.333 -12.275 1.00 88.50 114 MET A N 1
ATOM 892 C CA . MET A 1 114 ? 14.364 0.462 -13.443 1.00 88.50 114 MET A CA 1
ATOM 893 C C . MET A 1 114 ? 14.010 1.197 -14.735 1.00 88.50 114 MET A C 1
ATOM 895 O O . MET A 1 114 ? 14.585 0.918 -15.784 1.00 88.50 114 MET A O 1
ATOM 899 N N . TRP A 1 115 ? 13.066 2.138 -14.683 1.00 86.06 115 TRP A N 1
ATOM 900 C CA . TRP A 1 115 ? 12.637 2.900 -15.859 1.00 86.06 115 TRP A CA 1
ATOM 901 C C . TRP A 1 115 ? 13.702 3.877 -16.353 1.00 86.06 115 TRP A C 1
ATOM 903 O O . TRP A 1 115 ? 13.760 4.207 -17.542 1.00 86.06 115 TRP A O 1
ATOM 913 N N . ARG A 1 116 ? 14.515 4.399 -15.433 1.00 85.94 116 ARG A N 1
ATOM 914 C CA . ARG A 1 116 ? 15.482 5.457 -15.714 1.00 85.94 116 ARG A CA 1
ATOM 915 C C . ARG A 1 116 ? 16.834 5.145 -15.065 1.00 85.94 116 ARG A C 1
ATOM 917 O O . ARG A 1 116 ? 17.258 5.889 -14.187 1.00 85.94 116 ARG A O 1
ATOM 924 N N . PRO A 1 117 ? 17.564 4.125 -15.549 1.00 80.69 117 PRO A N 1
ATOM 925 C CA . PRO A 1 117 ? 18.861 3.746 -14.981 1.00 80.69 117 PRO A CA 1
ATOM 926 C C . PRO A 1 117 ? 19.922 4.857 -15.073 1.00 80.69 117 PRO A C 1
ATOM 928 O O . PRO A 1 117 ? 20.891 4.850 -14.327 1.00 80.69 117 PRO A O 1
ATOM 931 N N . ALA A 1 118 ? 19.737 5.841 -15.961 1.00 83.38 118 ALA A N 1
ATOM 932 C CA . ALA A 1 118 ? 20.606 7.014 -16.075 1.00 83.38 118 ALA A CA 1
ATOM 933 C C . ALA A 1 118 ? 20.318 8.121 -15.035 1.00 83.38 118 ALA A C 1
ATOM 935 O O . ALA A 1 118 ? 21.034 9.122 -14.992 1.00 83.38 118 ALA A O 1
ATOM 936 N N . ILE A 1 119 ? 19.245 8.006 -14.244 1.00 85.00 119 ILE A N 1
ATOM 937 C CA . ILE A 1 119 ? 18.919 8.975 -13.195 1.00 85.00 119 ILE A CA 1
ATOM 938 C C . ILE A 1 119 ? 19.687 8.616 -11.922 1.00 85.00 119 ILE A C 1
ATOM 940 O O . ILE A 1 119 ? 19.667 7.479 -11.470 1.00 85.00 119 ILE A O 1
ATOM 944 N N . ASP A 1 120 ? 20.328 9.624 -11.331 1.00 89.19 120 ASP A N 1
ATOM 945 C CA . ASP A 1 120 ? 21.041 9.490 -10.063 1.00 89.19 120 ASP A CA 1
ATOM 946 C C . ASP A 1 120 ? 20.115 9.075 -8.900 1.00 89.19 120 ASP A C 1
ATOM 948 O O . ASP A 1 120 ? 18.953 9.493 -8.816 1.00 89.19 120 ASP A O 1
ATOM 952 N N . ASP A 1 121 ? 20.679 8.332 -7.947 1.00 90.56 121 ASP A N 1
ATOM 953 C CA . ASP A 1 121 ? 20.014 7.792 -6.755 1.00 90.56 121 ASP A CA 1
ATOM 954 C C . ASP A 1 121 ? 19.267 8.884 -5.969 1.00 90.56 121 ASP A C 1
ATOM 956 O O . ASP A 1 121 ? 18.168 8.658 -5.447 1.00 90.56 121 ASP A O 1
ATOM 960 N N . ARG A 1 122 ? 19.830 10.100 -5.915 1.00 92.12 122 ARG A N 1
ATOM 961 C CA . ARG A 1 122 ? 19.224 11.250 -5.223 1.00 92.12 122 ARG A CA 1
ATOM 962 C C . ARG A 1 122 ? 17.929 11.709 -5.881 1.00 92.12 122 ARG A C 1
ATOM 964 O O . ARG A 1 122 ? 16.969 12.027 -5.185 1.00 92.12 122 ARG A O 1
ATOM 971 N N . LYS A 1 123 ? 17.883 11.733 -7.213 1.00 93.19 123 LYS A N 1
ATOM 972 C CA . LYS A 1 123 ? 16.693 12.153 -7.967 1.00 93.19 123 LYS A CA 1
ATOM 973 C C . LYS A 1 123 ? 15.585 11.109 -7.864 1.00 93.19 123 LYS A C 1
ATOM 975 O O . LYS A 1 123 ? 14.442 11.481 -7.625 1.00 93.19 123 LYS A O 1
ATOM 980 N N . ALA A 1 124 ? 15.921 9.821 -7.966 1.00 94.19 124 ALA A N 1
ATOM 981 C CA . ALA A 1 124 ? 14.956 8.740 -7.746 1.00 94.19 124 ALA A CA 1
ATOM 982 C C . ALA A 1 124 ? 14.379 8.780 -6.319 1.00 94.19 124 ALA A C 1
ATOM 984 O O . ALA A 1 124 ? 13.167 8.658 -6.132 1.00 94.19 124 ALA A O 1
ATOM 985 N N . THR A 1 125 ? 15.234 9.034 -5.321 1.00 95.69 125 THR A N 1
ATOM 986 C CA . THR A 1 125 ? 14.820 9.251 -3.924 1.00 95.69 125 THR A CA 1
ATOM 987 C C . THR A 1 125 ? 13.857 10.434 -3.814 1.00 95.69 125 THR A C 1
ATOM 989 O O . THR A 1 125 ? 12.771 10.284 -3.262 1.00 95.69 125 THR A O 1
ATOM 992 N N . LEU A 1 126 ? 14.211 11.586 -4.396 1.00 95.56 126 LEU A N 1
ATOM 993 C CA . LEU A 1 126 ? 13.381 12.792 -4.376 1.00 95.56 126 LEU A CA 1
ATOM 994 C C . LEU A 1 126 ? 12.007 12.561 -5.018 1.00 95.56 126 LEU A C 1
ATOM 996 O O . LEU A 1 126 ? 10.997 12.915 -4.421 1.00 95.56 126 LEU A O 1
ATOM 1000 N N . TYR A 1 127 ? 11.943 11.941 -6.199 1.00 94.81 127 TYR A N 1
ATOM 1001 C CA . TYR A 1 127 ? 10.664 11.657 -6.859 1.00 94.81 127 TYR A CA 1
ATOM 1002 C C . TYR A 1 127 ? 9.793 10.688 -6.060 1.00 94.81 127 TYR A C 1
ATOM 1004 O O . TYR A 1 127 ? 8.587 10.896 -5.960 1.00 94.81 127 TYR A O 1
ATOM 1012 N N . SER A 1 128 ? 10.399 9.675 -5.440 1.00 96.12 128 SER A N 1
ATOM 1013 C CA . SER A 1 128 ? 9.674 8.730 -4.580 1.00 96.12 128 SER A CA 1
ATOM 1014 C C . SER A 1 128 ? 9.087 9.428 -3.351 1.00 96.12 128 SER A C 1
ATOM 1016 O O . SER A 1 128 ? 7.933 9.197 -3.005 1.00 96.12 128 SER A O 1
ATOM 1018 N N . VAL A 1 129 ? 9.853 10.336 -2.734 1.00 96.56 129 VAL A N 1
ATOM 1019 C CA . VAL A 1 129 ? 9.401 11.176 -1.613 1.00 96.56 129 VAL A CA 1
ATOM 1020 C C . VAL A 1 129 ? 8.275 12.121 -2.039 1.00 96.56 129 VAL A C 1
ATOM 1022 O O . VAL A 1 129 ? 7.277 12.223 -1.335 1.00 96.56 129 VAL A O 1
ATOM 1025 N N . ILE A 1 130 ? 8.383 12.765 -3.205 1.00 96.75 130 ILE A N 1
ATOM 1026 C CA . ILE A 1 130 ? 7.328 13.644 -3.736 1.00 96.75 130 ILE A CA 1
ATOM 1027 C C . ILE A 1 130 ? 6.023 12.868 -3.954 1.00 96.75 130 ILE A C 1
ATOM 1029 O O . ILE A 1 130 ? 4.959 13.365 -3.595 1.00 96.75 130 ILE A O 1
ATOM 1033 N N . LEU A 1 131 ? 6.086 11.647 -4.496 1.00 96.19 131 LEU A N 1
ATOM 1034 C CA . LEU A 1 131 ? 4.897 10.804 -4.659 1.00 96.19 131 LEU A CA 1
ATOM 1035 C C . LEU A 1 131 ? 4.307 10.354 -3.318 1.00 96.19 131 LEU A C 1
ATOM 1037 O O . LEU A 1 131 ? 3.088 10.297 -3.184 1.00 96.19 131 LEU A O 1
ATOM 1041 N N . ALA A 1 132 ? 5.140 10.078 -2.314 1.00 96.12 132 ALA A N 1
ATOM 1042 C CA . ALA A 1 132 ? 4.670 9.753 -0.968 1.00 96.12 132 ALA A CA 1
ATOM 1043 C C . ALA A 1 132 ? 3.966 10.943 -0.283 1.00 96.12 132 ALA A C 1
ATOM 1045 O O . ALA A 1 132 ? 3.042 10.745 0.502 1.00 96.12 132 ALA A O 1
ATOM 1046 N N . LEU A 1 133 ? 4.374 12.173 -0.613 1.00 96.69 133 LEU A N 1
ATOM 1047 C CA . LEU A 1 133 ? 3.749 13.424 -0.166 1.00 96.69 133 LEU A CA 1
ATOM 1048 C C . LEU A 1 133 ? 2.567 13.863 -1.044 1.00 96.69 133 LEU A C 1
ATOM 1050 O O . LEU A 1 133 ? 1.970 14.908 -0.783 1.00 96.69 133 LEU A O 1
ATOM 1054 N N . TYR A 1 134 ? 2.223 13.102 -2.088 1.00 96.81 134 TYR A N 1
ATOM 1055 C CA . TYR A 1 134 ? 1.085 13.425 -2.939 1.00 96.81 134 TYR A CA 1
ATOM 1056 C C . TYR A 1 134 ? -0.187 13.526 -2.078 1.00 96.81 134 TYR A C 1
ATOM 1058 O O . TYR A 1 134 ? -0.454 12.590 -1.323 1.00 96.81 134 TYR A O 1
ATOM 1066 N N . PRO A 1 135 ? -0.989 14.607 -2.169 1.00 95.88 135 PRO A N 1
ATOM 1067 C CA . PRO A 1 135 ? -2.035 14.894 -1.183 1.00 95.88 135 PRO A CA 1
ATOM 1068 C C . PRO A 1 135 ? -3.015 13.745 -0.925 1.00 95.88 135 PRO A C 1
ATOM 1070 O O . PRO A 1 135 ? -3.372 13.493 0.223 1.00 95.88 135 PRO A O 1
ATOM 1073 N N . LEU A 1 136 ? -3.406 13.002 -1.968 1.00 93.62 136 LEU A N 1
ATOM 1074 C CA . LEU A 1 136 ? -4.290 11.843 -1.808 1.00 93.62 136 LEU A CA 1
ATOM 1075 C C . LEU A 1 136 ? -3.587 10.678 -1.098 1.00 93.62 136 LEU A C 1
ATOM 1077 O O . LEU A 1 136 ? -4.158 10.074 -0.195 1.00 93.62 136 LEU A O 1
ATOM 1081 N N . GLN A 1 137 ? -2.334 10.387 -1.460 1.00 94.81 137 GLN A N 1
ATOM 1082 C CA . GLN A 1 137 ? -1.543 9.340 -0.807 1.00 94.81 137 GLN A CA 1
ATOM 1083 C C . GLN A 1 137 ? -1.299 9.684 0.667 1.00 94.81 137 GLN A C 1
ATOM 1085 O O . GLN A 1 137 ? -1.447 8.826 1.537 1.00 94.81 137 G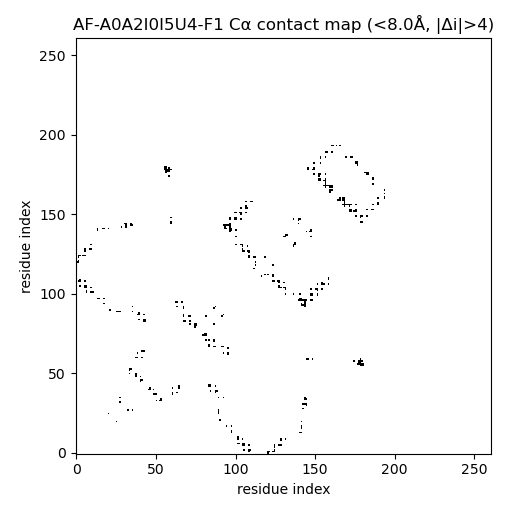LN A O 1
ATOM 1090 N N . TRP A 1 138 ? -0.969 10.946 0.946 1.00 95.38 138 TRP A N 1
ATOM 1091 C CA . TRP A 1 138 ? -0.777 11.467 2.294 1.00 95.38 138 TRP A CA 1
ATOM 1092 C C . TRP A 1 138 ? -2.033 11.288 3.146 1.00 95.38 138 TRP A C 1
ATOM 1094 O O . TRP A 1 138 ? -1.958 10.731 4.238 1.00 95.38 138 TRP A O 1
ATOM 1104 N N . PHE A 1 139 ? -3.193 11.707 2.634 1.00 95.38 139 PHE A N 1
ATOM 1105 C CA . PHE A 1 139 ? -4.459 11.622 3.359 1.00 95.38 139 PHE A CA 1
ATOM 1106 C C . PHE A 1 139 ? -4.782 10.183 3.797 1.00 95.38 139 PHE A C 1
ATOM 1108 O O . PHE A 1 139 ? -5.016 9.933 4.979 1.00 95.38 139 PHE A O 1
ATOM 1115 N N . PHE A 1 140 ? -4.704 9.214 2.880 1.00 96.62 140 PHE A N 1
ATOM 1116 C CA . PHE A 1 140 ? -5.034 7.814 3.180 1.00 96.62 140 PHE A CA 1
ATOM 1117 C C . PHE A 1 140 ? -3.937 7.044 3.934 1.00 96.62 140 PHE A C 1
ATOM 1119 O O . PHE A 1 140 ? -4.177 5.922 4.381 1.00 96.62 140 PHE A O 1
ATOM 1126 N N . THR A 1 141 ? -2.745 7.621 4.114 1.00 98.00 141 THR A N 1
ATOM 1127 C CA . THR A 1 141 ? -1.648 6.984 4.868 1.00 98.00 141 THR A CA 1
ATOM 1128 C C . THR A 1 141 ? -1.991 6.803 6.351 1.00 98.00 141 THR A C 1
ATOM 1130 O O . THR A 1 141 ? -1.541 5.837 6.971 1.00 98.00 141 THR A O 1
ATOM 1133 N N . PHE A 1 142 ? -2.792 7.710 6.918 1.00 97.81 142 PHE A N 1
ATOM 1134 C CA . PHE A 1 142 ? -3.070 7.761 8.360 1.00 97.81 142 PHE A CA 1
ATOM 1135 C C . PHE A 1 142 ? -4.449 7.224 8.757 1.00 97.81 142 PHE A C 1
ATOM 1137 O O . PHE A 1 142 ? -4.725 7.089 9.947 1.00 97.81 142 PHE A O 1
ATOM 1144 N N . LEU A 1 143 ? -5.297 6.907 7.779 1.00 97.06 143 LEU A N 1
ATOM 1145 C CA . LEU A 1 143 ? -6.636 6.355 7.978 1.00 97.06 143 LEU A CA 1
ATOM 1146 C C . LEU A 1 143 ? -6.687 4.912 7.479 1.00 97.06 143 LEU A C 1
ATOM 1148 O O . LEU A 1 143 ? -5.958 4.541 6.561 1.00 97.06 143 LEU A O 1
ATOM 1152 N N . TYR A 1 144 ? -7.558 4.095 8.061 1.00 97.88 144 TYR A N 1
ATOM 1153 C CA . TYR A 1 144 ? -7.711 2.680 7.748 1.00 97.88 144 TYR A CA 1
ATOM 1154 C C . TYR A 1 144 ? -8.558 2.452 6.488 1.00 97.88 144 TYR A C 1
ATOM 1156 O O . TYR A 1 144 ? -9.723 2.063 6.540 1.00 97.88 144 TYR A O 1
ATOM 1164 N N . TYR A 1 145 ? -7.938 2.720 5.341 1.00 96.56 145 TYR A N 1
ATOM 1165 C CA . TYR A 1 145 ? -8.548 2.675 4.011 1.00 96.56 145 TYR A CA 1
ATOM 1166 C C . TYR A 1 145 ? -7.862 1.667 3.083 1.00 96.56 145 TYR A C 1
ATOM 1168 O O . TYR A 1 145 ? -6.675 1.376 3.214 1.00 96.56 145 TYR A O 1
ATOM 1176 N N . THR A 1 146 ? -8.584 1.159 2.084 1.00 96.75 146 THR A N 1
ATOM 1177 C CA . THR A 1 146 ? -8.037 0.167 1.133 1.00 96.75 146 THR A CA 1
ATOM 1178 C C . THR A 1 146 ? -7.102 0.770 0.077 1.00 96.75 146 THR A C 1
ATOM 1180 O O . THR A 1 146 ? -6.371 0.034 -0.583 1.00 96.75 146 THR A O 1
ATOM 1183 N N . ASP A 1 147 ? -7.100 2.093 -0.095 1.00 96.62 147 ASP A N 1
ATOM 1184 C CA . ASP A 1 147 ? -6.408 2.816 -1.171 1.00 96.62 147 ASP A CA 1
ATOM 1185 C C . ASP A 1 147 ? -4.892 2.582 -1.177 1.00 96.62 147 ASP A C 1
ATOM 1187 O O . ASP A 1 147 ? -4.323 2.224 -2.210 1.00 96.62 147 ASP A O 1
ATOM 1191 N N . VAL A 1 148 ? -4.235 2.699 -0.019 1.00 97.69 148 VAL A N 1
ATOM 1192 C CA . VAL A 1 148 ? -2.776 2.525 0.091 1.00 97.69 148 VAL A CA 1
ATOM 1193 C C . VAL A 1 148 ? -2.367 1.085 -0.227 1.00 97.69 148 VAL A C 1
ATOM 1195 O O . VAL A 1 148 ? -1.431 0.860 -0.997 1.00 97.69 148 VAL A O 1
ATOM 1198 N N . ALA A 1 149 ? -3.099 0.106 0.314 1.00 97.81 149 ALA A N 1
ATOM 1199 C CA . ALA A 1 149 ? -2.885 -1.313 0.031 1.00 97.81 149 ALA A CA 1
ATOM 1200 C C . ALA A 1 149 ? -3.093 -1.634 -1.456 1.00 97.81 149 ALA A C 1
ATOM 1202 O O .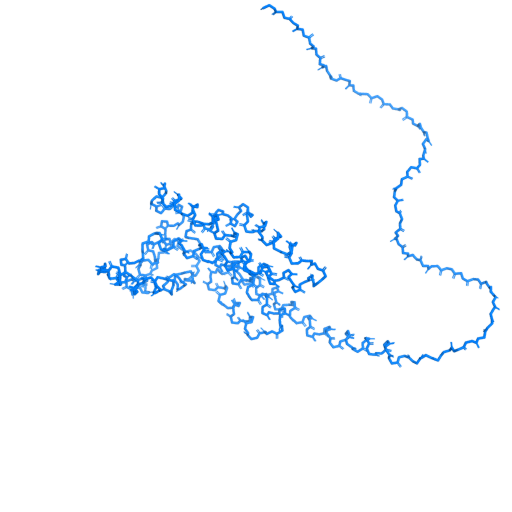 ALA A 1 149 ? -2.297 -2.348 -2.068 1.00 97.81 149 ALA A O 1
ATOM 1203 N N . SER A 1 150 ? -4.146 -1.061 -2.042 1.00 97.75 150 SER A N 1
ATOM 1204 C CA . SER A 1 150 ? -4.507 -1.197 -3.449 1.00 97.75 150 SER A CA 1
ATOM 1205 C C . SER A 1 150 ? -3.392 -0.696 -4.369 1.00 97.75 150 SER A C 1
ATOM 1207 O O . SER A 1 150 ? -2.935 -1.436 -5.243 1.00 97.75 150 SER A O 1
ATOM 1209 N N . VAL A 1 151 ? -2.902 0.528 -4.148 1.00 97.75 151 VAL A N 1
ATOM 1210 C CA . VAL A 1 151 ? -1.803 1.099 -4.940 1.00 97.75 151 VAL A CA 1
ATOM 1211 C C . VAL A 1 151 ? -0.522 0.284 -4.757 1.00 97.75 151 VAL A C 1
ATOM 1213 O O . VAL A 1 151 ? 0.116 -0.064 -5.750 1.00 97.75 151 VAL A O 1
ATOM 1216 N N . ALA A 1 152 ? -0.169 -0.096 -3.525 1.00 98.19 152 ALA A N 1
ATOM 1217 C CA . ALA A 1 152 ? 1.015 -0.917 -3.271 1.00 98.19 152 ALA A CA 1
ATOM 1218 C C . ALA A 1 152 ? 0.958 -2.266 -4.014 1.00 98.19 152 ALA A C 1
ATOM 1220 O O . ALA A 1 152 ? 1.945 -2.669 -4.633 1.00 98.19 152 ALA A O 1
ATOM 1221 N N . ALA A 1 153 ? -0.195 -2.942 -4.023 1.00 98.44 153 ALA A N 1
ATOM 1222 C CA . ALA A 1 153 ? -0.372 -4.196 -4.753 1.00 98.44 153 ALA A CA 1
ATOM 1223 C C . ALA A 1 153 ? -0.261 -3.998 -6.277 1.00 98.44 153 ALA A C 1
ATOM 1225 O O . ALA A 1 153 ? 0.451 -4.752 -6.942 1.00 98.44 153 ALA A O 1
ATOM 1226 N N . VAL A 1 154 ? -0.885 -2.954 -6.836 1.00 98.56 154 VAL A N 1
ATOM 1227 C CA . VAL A 1 154 ? -0.784 -2.640 -8.274 1.00 98.56 154 VAL A CA 1
ATOM 1228 C C . VAL A 1 154 ? 0.662 -2.337 -8.682 1.00 98.56 154 VAL A C 1
ATOM 1230 O O . VAL A 1 154 ? 1.149 -2.881 -9.676 1.00 98.56 154 VAL A O 1
ATOM 1233 N N . LEU A 1 155 ? 1.382 -1.530 -7.898 1.00 98.31 155 LEU A N 1
ATOM 1234 C CA . LEU A 1 155 ? 2.796 -1.232 -8.143 1.00 98.31 155 LEU A CA 1
ATOM 1235 C C . LEU A 1 155 ? 3.674 -2.478 -8.003 1.00 98.31 155 LEU A C 1
ATOM 1237 O O . LEU A 1 155 ? 4.589 -2.666 -8.801 1.00 98.31 155 LEU A O 1
ATOM 1241 N N . GLY A 1 156 ? 3.391 -3.347 -7.030 1.00 98.38 156 GLY A N 1
ATOM 1242 C CA . GLY A 1 156 ? 4.099 -4.613 -6.842 1.00 98.38 156 GLY A CA 1
ATOM 1243 C C . GLY A 1 156 ? 3.925 -5.560 -8.032 1.00 98.38 156 GLY A C 1
ATOM 1244 O O . GLY A 1 156 ? 4.912 -6.088 -8.549 1.00 98.38 156 GLY A O 1
ATOM 1245 N N . MET A 1 157 ? 2.689 -5.714 -8.519 1.00 98.44 157 MET A N 1
ATOM 1246 C CA . MET A 1 157 ? 2.377 -6.465 -9.741 1.00 98.44 157 MET A CA 1
ATOM 1247 C C . MET A 1 157 ? 3.136 -5.893 -10.940 1.00 98.44 157 MET A C 1
ATOM 1249 O O . MET A 1 157 ? 3.752 -6.647 -11.701 1.00 98.44 157 MET A O 1
ATOM 1253 N N . TYR A 1 158 ? 3.102 -4.571 -11.110 1.00 97.88 158 TYR A N 1
ATOM 1254 C CA . TYR A 1 158 ? 3.765 -3.907 -12.225 1.00 97.88 158 TYR A CA 1
ATOM 1255 C C . TYR A 1 158 ? 5.286 -4.069 -12.158 1.00 97.88 158 TYR A C 1
ATOM 1257 O O . TYR A 1 158 ? 5.902 -4.464 -13.144 1.00 97.88 158 TYR A O 1
ATOM 1265 N N . LEU A 1 159 ? 5.892 -3.874 -10.985 1.00 97.38 159 LEU A N 1
ATOM 1266 C CA . LEU A 1 159 ? 7.322 -4.086 -10.776 1.00 97.38 159 LEU A CA 1
ATOM 1267 C C . LEU A 1 159 ? 7.733 -5.531 -11.093 1.00 97.38 159 LEU A C 1
ATOM 1269 O O . LEU A 1 159 ? 8.757 -5.742 -11.740 1.00 97.38 159 LEU A O 1
ATOM 1273 N N . ALA A 1 160 ? 6.942 -6.526 -10.682 1.00 97.62 160 ALA A N 1
ATOM 1274 C CA . ALA A 1 160 ? 7.201 -7.928 -11.013 1.00 97.62 160 ALA A CA 1
ATOM 1275 C C . ALA A 1 160 ? 7.139 -8.190 -12.529 1.00 97.62 160 ALA A C 1
ATOM 1277 O O . ALA A 1 160 ? 8.010 -8.882 -13.058 1.00 97.62 160 ALA A O 1
ATOM 1278 N N . SER A 1 161 ? 6.174 -7.581 -13.230 1.00 96.69 161 SER A N 1
ATOM 1279 C CA . SER A 1 161 ? 6.077 -7.634 -14.698 1.00 96.69 161 SER A CA 1
ATOM 1280 C C . SER A 1 161 ? 7.301 -7.002 -15.369 1.00 96.69 161 SER A C 1
ATOM 1282 O O . SER A 1 161 ? 7.912 -7.610 -16.248 1.00 96.69 161 SER A O 1
ATOM 1284 N N . LEU A 1 162 ? 7.748 -5.833 -14.894 1.00 93.88 162 LEU A N 1
ATOM 1285 C CA . LEU A 1 162 ? 8.953 -5.188 -15.417 1.00 93.88 162 LEU A CA 1
ATOM 1286 C C . LEU A 1 162 ? 10.217 -6.044 -15.203 1.00 93.88 162 LEU A C 1
ATOM 1288 O O . LEU A 1 162 ? 11.063 -6.110 -16.094 1.00 93.88 162 LEU A O 1
ATOM 1292 N N . LYS A 1 163 ? 10.311 -6.772 -14.078 1.00 94.12 163 LYS A N 1
ATOM 1293 C CA . LYS A 1 163 ? 11.373 -7.768 -13.805 1.00 94.12 163 LYS A CA 1
ATOM 1294 C C . LYS A 1 163 ? 11.200 -9.084 -14.583 1.00 94.12 163 LYS A C 1
ATOM 1296 O O . LYS A 1 163 ? 11.925 -10.035 -14.306 1.00 94.12 163 LYS A O 1
ATOM 1301 N N . LYS A 1 164 ? 10.245 -9.168 -15.519 1.00 94.81 164 LYS A N 1
ATOM 1302 C CA . LYS A 1 164 ? 9.892 -10.370 -16.303 1.00 94.81 164 LYS A CA 1
ATOM 1303 C C . LYS A 1 164 ? 9.432 -11.564 -15.462 1.00 94.81 164 LYS A C 1
ATOM 1305 O O . LYS A 1 164 ? 9.355 -12.685 -15.959 1.00 94.81 164 LYS A O 1
ATOM 1310 N N . ASN A 1 165 ? 9.081 -11.344 -14.196 1.00 96.25 165 ASN A N 1
ATOM 1311 C CA . ASN A 1 165 ? 8.511 -12.374 -13.336 1.00 96.25 165 ASN A CA 1
ATOM 1312 C C . ASN A 1 165 ? 6.981 -12.335 -13.432 1.00 96.25 165 ASN A C 1
ATOM 1314 O O . ASN A 1 165 ? 6.286 -11.815 -12.554 1.00 96.25 165 ASN A O 1
ATOM 1318 N N . TYR A 1 166 ? 6.456 -12.877 -14.530 1.00 96.38 166 TYR A N 1
ATOM 1319 C CA . TYR A 1 166 ? 5.026 -12.839 -14.840 1.00 96.38 166 TYR A CA 1
ATOM 1320 C C . TYR A 1 166 ? 4.172 -13.666 -13.875 1.00 96.38 166 TYR A C 1
ATOM 1322 O O . TYR A 1 166 ? 3.045 -13.279 -13.583 1.00 96.38 166 TYR A O 1
ATOM 1330 N N . CYS A 1 167 ? 4.710 -14.762 -13.328 1.00 97.25 167 CYS A N 1
ATOM 1331 C CA . CYS A 1 167 ? 4.005 -15.570 -12.332 1.00 97.25 167 CYS A CA 1
ATOM 1332 C C . CYS A 1 167 ? 3.769 -14.769 -11.045 1.00 97.25 167 CYS A C 1
ATOM 1334 O O . CYS A 1 167 ? 2.633 -14.642 -10.588 1.00 97.25 167 CYS A O 1
ATOM 1336 N N . LEU A 1 168 ? 4.822 -14.139 -10.508 1.00 98.12 168 LEU A N 1
ATOM 1337 C CA . LEU A 1 168 ? 4.682 -13.257 -9.349 1.00 98.12 168 LEU A CA 1
ATOM 1338 C C . LEU A 1 168 ? 3.770 -12.066 -9.662 1.00 98.12 168 LEU A C 1
ATOM 1340 O O . LEU A 1 168 ? 2.935 -11.708 -8.837 1.00 98.12 168 LEU A O 1
ATOM 1344 N N . SER A 1 169 ? 3.896 -11.481 -10.856 1.00 98.19 169 SER A N 1
ATOM 1345 C CA . SER A 1 169 ? 3.022 -10.393 -11.304 1.00 98.19 169 SER A CA 1
ATOM 1346 C C . SER A 1 169 ? 1.547 -10.802 -11.275 1.00 98.19 169 SER A C 1
ATOM 1348 O O . SER A 1 169 ? 0.734 -10.081 -10.702 1.00 98.19 169 SER A O 1
ATOM 1350 N N . ALA A 1 170 ? 1.208 -11.988 -11.787 1.00 98.00 170 ALA A N 1
ATOM 1351 C CA . ALA A 1 170 ? -0.154 -12.513 -11.777 1.00 98.00 170 ALA A CA 1
ATOM 1352 C C . ALA A 1 170 ? -0.669 -12.795 -10.355 1.00 98.00 170 ALA A C 1
ATOM 1354 O O . ALA A 1 170 ? -1.801 -12.430 -10.040 1.00 98.00 170 ALA A O 1
ATOM 1355 N N . LEU A 1 171 ? 0.155 -13.384 -9.478 1.00 98.19 171 LEU A N 1
ATOM 1356 C CA . LEU A 1 171 ? -0.215 -13.636 -8.077 1.00 98.19 171 LEU A CA 1
ATOM 1357 C C . LEU A 1 171 ? -0.491 -12.332 -7.318 1.00 98.19 171 LEU A C 1
ATOM 1359 O O . LEU A 1 171 ? -1.516 -12.204 -6.647 1.00 98.19 171 LEU A O 1
ATOM 1363 N N . VAL A 1 172 ? 0.393 -11.341 -7.458 1.00 98.31 172 VAL A N 1
ATOM 1364 C CA . VAL A 1 172 ? 0.207 -10.021 -6.841 1.00 98.31 172 VAL A CA 1
ATOM 1365 C C . VAL A 1 172 ? -0.971 -9.279 -7.484 1.00 98.31 172 VAL A C 1
ATOM 1367 O O . VAL A 1 172 ? -1.700 -8.581 -6.787 1.00 98.31 172 VAL A O 1
ATOM 1370 N N . GLY A 1 173 ? -1.218 -9.466 -8.782 1.00 98.31 173 GLY A N 1
ATOM 1371 C CA . GLY A 1 173 ? -2.378 -8.914 -9.484 1.00 98.31 173 GLY A CA 1
ATOM 1372 C C . GLY A 1 173 ? -3.706 -9.485 -8.992 1.00 98.31 173 GLY A C 1
ATOM 1373 O O . GLY A 1 173 ? -4.638 -8.729 -8.725 1.00 98.31 173 GLY A O 1
ATOM 1374 N N . ALA A 1 174 ? -3.779 -10.801 -8.779 1.00 97.94 174 ALA A N 1
ATOM 1375 C CA . ALA A 1 174 ? -4.934 -11.435 -8.147 1.00 97.94 174 ALA A CA 1
ATOM 1376 C C . ALA A 1 174 ? -5.160 -10.874 -6.734 1.00 97.94 174 ALA A C 1
ATOM 1378 O O . ALA A 1 174 ? -6.280 -10.510 -6.376 1.00 97.94 174 ALA A O 1
ATOM 1379 N N . PHE A 1 175 ? -4.084 -10.709 -5.961 1.00 97.06 175 PHE A N 1
ATOM 1380 C CA . PHE A 1 175 ? -4.148 -10.078 -4.645 1.00 97.06 175 PHE A CA 1
ATOM 1381 C C . PHE A 1 175 ? -4.606 -8.611 -4.705 1.00 97.06 175 PHE A C 1
ATOM 1383 O O . PHE A 1 175 ? -5.396 -8.179 -3.865 1.00 97.06 175 PHE A O 1
ATOM 1390 N N . ALA A 1 176 ? -4.196 -7.854 -5.727 1.00 98.19 176 ALA A N 1
ATOM 1391 C CA . ALA A 1 176 ? -4.655 -6.485 -5.947 1.00 98.19 176 ALA A CA 1
ATOM 1392 C C . ALA A 1 176 ? -6.175 -6.424 -6.175 1.00 98.19 176 ALA A C 1
ATOM 1394 O O . ALA A 1 176 ? -6.831 -5.533 -5.638 1.00 98.19 176 ALA A O 1
ATOM 1395 N N . VAL A 1 177 ? -6.763 -7.380 -6.901 1.00 98.31 177 VAL A N 1
ATOM 1396 C CA . VAL A 1 177 ? -8.227 -7.455 -7.078 1.00 98.31 177 VAL A CA 1
ATOM 1397 C C . VAL A 1 177 ? -8.940 -7.737 -5.753 1.00 98.31 177 VAL A C 1
ATOM 1399 O O . VAL A 1 177 ? -10.000 -7.171 -5.505 1.00 98.31 177 VAL A O 1
ATOM 1402 N N . ILE A 1 178 ? -8.345 -8.542 -4.866 1.00 97.12 178 ILE A N 1
ATOM 1403 C CA . ILE A 1 178 ? -8.890 -8.802 -3.520 1.00 97.12 178 ILE A CA 1
ATOM 1404 C C . ILE A 1 178 ? -8.787 -7.554 -2.616 1.00 97.12 178 ILE A C 1
ATOM 1406 O O . ILE A 1 178 ? -9.568 -7.417 -1.678 1.00 97.12 178 ILE A O 1
ATOM 1410 N N . MET A 1 179 ? -7.883 -6.606 -2.892 1.00 96.56 179 MET A N 1
ATOM 1411 C CA . MET A 1 179 ? -7.905 -5.296 -2.219 1.00 96.56 179 MET A CA 1
ATOM 1412 C C . MET A 1 179 ? -9.090 -4.451 -2.674 1.00 96.56 179 MET A C 1
ATOM 1414 O O . MET A 1 179 ? -9.785 -3.868 -1.845 1.00 96.56 179 MET A O 1
ATOM 1418 N N . ARG A 1 180 ? -9.296 -4.362 -3.993 1.00 96.94 180 ARG A N 1
ATOM 1419 C CA . ARG A 1 180 ? -10.383 -3.607 -4.626 1.00 96.94 180 ARG A CA 1
ATOM 1420 C C . ARG A 1 180 ? -10.727 -4.230 -5.972 1.00 96.94 180 ARG A C 1
ATOM 1422 O O . ARG A 1 180 ? -9.853 -4.409 -6.819 1.00 96.94 180 ARG A O 1
ATOM 1429 N N . GLN A 1 181 ? -12.015 -4.440 -6.222 1.00 96.31 181 GLN A N 1
ATOM 1430 C CA . GLN A 1 181 ? -12.535 -4.964 -7.485 1.00 96.31 181 GLN A CA 1
ATOM 1431 C C . GLN A 1 181 ? -12.125 -4.114 -8.697 1.00 96.31 181 GLN A C 1
ATOM 1433 O O . GLN A 1 181 ? -11.862 -4.642 -9.775 1.00 96.31 181 GLN A O 1
ATOM 1438 N N . THR A 1 182 ? -12.004 -2.796 -8.516 1.00 96.88 182 THR A N 1
ATOM 1439 C CA . THR A 1 182 ? -11.619 -1.851 -9.575 1.00 96.88 182 THR A CA 1
ATOM 1440 C C . THR A 1 182 ? -10.191 -2.064 -10.081 1.00 96.88 182 THR A C 1
ATOM 1442 O O . THR A 1 182 ? -9.872 -1.641 -11.193 1.00 96.88 182 THR A O 1
ATOM 1445 N N . ASN A 1 183 ? -9.338 -2.776 -9.332 1.00 98.44 183 ASN A N 1
ATOM 1446 C CA . ASN A 1 183 ? -7.968 -3.070 -9.754 1.00 98.44 183 ASN A CA 1
ATOM 1447 C C . ASN A 1 183 ? -7.874 -4.021 -10.944 1.00 98.44 183 ASN A C 1
ATOM 1449 O O . ASN A 1 183 ? -6.805 -4.116 -11.547 1.00 98.44 183 ASN A O 1
ATOM 1453 N N . ILE A 1 184 ? -8.974 -4.670 -11.338 1.00 98.12 184 ILE A N 1
ATOM 1454 C CA . ILE A 1 184 ? -9.003 -5.507 -12.539 1.00 98.12 184 ILE A CA 1
ATOM 1455 C C . ILE A 1 184 ? -8.543 -4.743 -13.791 1.00 98.12 184 ILE A C 1
ATOM 1457 O O . ILE A 1 184 ? -7.855 -5.309 -14.635 1.00 98.12 184 ILE A O 1
ATOM 1461 N N . ILE A 1 185 ? -8.827 -3.437 -13.879 1.00 98.38 185 ILE A N 1
ATOM 1462 C CA . ILE A 1 185 ? -8.392 -2.586 -14.997 1.00 98.38 185 ILE A CA 1
ATOM 1463 C C . ILE A 1 185 ? -6.860 -2.506 -15.052 1.00 98.38 185 ILE A C 1
ATOM 1465 O O . ILE A 1 185 ? -6.264 -2.623 -16.123 1.00 98.38 185 ILE A O 1
ATOM 1469 N N . TRP A 1 186 ? -6.208 -2.365 -13.897 1.00 98.38 186 TRP A N 1
ATOM 1470 C CA . TRP A 1 186 ? -4.750 -2.313 -13.810 1.00 98.38 186 TRP A CA 1
ATOM 1471 C C . TRP A 1 186 ? -4.107 -3.671 -14.080 1.00 98.38 186 TRP A C 1
ATOM 1473 O O . TRP A 1 186 ? -3.053 -3.723 -14.709 1.00 98.38 186 TRP A O 1
ATOM 1483 N N . VAL A 1 187 ? -4.749 -4.770 -13.670 1.00 98.56 187 VAL A N 1
ATOM 1484 C CA . VAL A 1 187 ? -4.302 -6.128 -14.024 1.00 98.56 187 VAL A CA 1
ATOM 1485 C C . VAL A 1 187 ? -4.298 -6.308 -15.541 1.00 98.56 187 VAL A C 1
ATOM 1487 O O . VAL A 1 187 ? -3.290 -6.738 -16.098 1.00 98.56 187 VAL A O 1
ATOM 1490 N N . LEU A 1 188 ? -5.383 -5.917 -16.219 1.00 98.31 188 LEU A N 1
ATOM 1491 C CA . LEU A 1 188 ? -5.470 -5.970 -17.682 1.00 98.31 188 LEU A CA 1
ATOM 1492 C C . LEU A 1 188 ? -4.399 -5.095 -18.341 1.00 98.31 188 LEU A C 1
ATOM 1494 O O . LEU A 1 188 ? -3.717 -5.551 -19.257 1.00 98.31 188 LEU A O 1
ATOM 1498 N N . PHE A 1 189 ? -4.200 -3.871 -17.845 1.00 98.19 189 PHE A N 1
ATOM 1499 C CA . PHE A 1 189 ? -3.147 -2.983 -18.335 1.00 98.19 189 PHE A CA 1
ATOM 1500 C C . PHE A 1 189 ? -1.758 -3.634 -18.232 1.00 98.19 189 PHE A C 1
ATOM 1502 O O . PHE A 1 189 ? -1.044 -3.719 -19.232 1.00 98.19 189 PHE A O 1
ATOM 1509 N N . VAL A 1 190 ? -1.386 -4.154 -17.056 1.00 98.00 190 VAL A N 1
ATOM 1510 C CA . VAL A 1 190 ? -0.073 -4.785 -16.852 1.00 98.00 190 VAL A CA 1
ATOM 1511 C C . VAL A 1 190 ? 0.076 -6.050 -17.700 1.00 98.00 190 VAL A C 1
ATOM 1513 O O . VAL A 1 190 ? 1.134 -6.246 -18.303 1.00 98.00 190 VAL A O 1
ATOM 1516 N N . ALA A 1 191 ? -0.972 -6.866 -17.823 1.00 97.50 191 ALA A N 1
ATOM 1517 C CA . ALA A 1 191 ? -0.963 -8.043 -18.688 1.00 97.50 191 ALA A CA 1
ATOM 1518 C C . ALA A 1 191 ? -0.701 -7.666 -20.155 1.00 97.50 191 ALA A C 1
ATOM 1520 O O . ALA A 1 191 ? 0.187 -8.244 -20.783 1.00 97.50 191 ALA A O 1
ATOM 1521 N N . CYS A 1 192 ? -1.387 -6.644 -20.679 1.00 97.12 192 CYS A N 1
ATOM 1522 C CA . CYS A 1 192 ? -1.151 -6.134 -22.031 1.00 97.12 192 CYS A CA 1
ATOM 1523 C C . CYS A 1 192 ? 0.296 -5.658 -22.217 1.00 97.12 192 CYS A C 1
ATOM 1525 O O . CYS A 1 192 ? 0.929 -6.013 -23.210 1.00 97.12 192 CYS A O 1
ATOM 1527 N N . THR A 1 193 ? 0.856 -4.911 -21.256 1.00 94.00 193 THR A N 1
ATOM 1528 C CA . THR A 1 193 ? 2.267 -4.487 -21.339 1.00 94.00 193 THR A CA 1
ATOM 1529 C C . THR A 1 193 ? 3.236 -5.672 -21.352 1.00 94.00 193 THR A C 1
ATOM 1531 O O . THR A 1 193 ? 4.201 -5.650 -22.113 1.00 94.00 193 THR A O 1
ATOM 1534 N N . GLY A 1 194 ? 2.957 -6.727 -20.579 1.00 93.75 194 GLY A N 1
ATOM 1535 C CA . GLY A 1 194 ? 3.761 -7.951 -20.568 1.00 93.75 194 GLY A CA 1
ATOM 1536 C C . GLY A 1 194 ? 3.685 -8.718 -21.890 1.00 93.75 194 GLY A 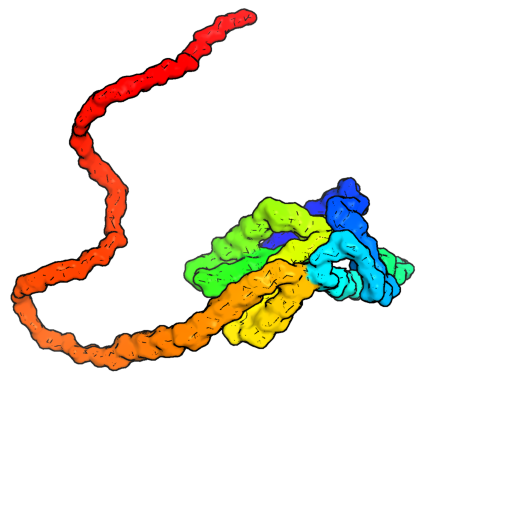C 1
ATOM 1537 O O . GLY A 1 194 ? 4.710 -9.149 -22.407 1.00 93.75 194 GLY A O 1
ATOM 1538 N N . VAL A 1 195 ? 2.494 -8.832 -22.487 1.00 94.88 195 VAL A N 1
ATOM 1539 C CA . VAL A 1 195 ? 2.314 -9.472 -23.804 1.00 94.88 195 VAL A CA 1
ATOM 1540 C C . VAL A 1 195 ? 3.071 -8.716 -24.895 1.00 94.88 195 VAL A C 1
ATOM 1542 O O . VAL A 1 195 ? 3.792 -9.335 -25.676 1.00 94.88 195 VAL A O 1
ATOM 1545 N N . LEU A 1 196 ? 2.946 -7.385 -24.938 1.00 93.12 196 LEU A N 1
ATOM 1546 C CA . LEU A 1 196 ? 3.673 -6.562 -25.910 1.00 93.12 196 LEU A CA 1
ATOM 1547 C C . LEU A 1 196 ? 5.183 -6.745 -25.758 1.00 93.12 196 LEU A C 1
ATOM 1549 O O . LEU A 1 196 ? 5.893 -6.899 -26.747 1.00 93.12 196 LEU A O 1
ATOM 1553 N N . ASP A 1 197 ? 5.673 -6.778 -24.526 1.00 89.81 197 ASP A N 1
ATOM 1554 C CA . ASP A 1 197 ? 7.087 -6.984 -24.264 1.00 89.81 197 ASP A CA 1
ATOM 1555 C C . ASP A 1 197 ? 7.587 -8.364 -24.728 1.00 89.81 197 ASP A C 1
ATOM 1557 O O . ASP A 1 197 ? 8.637 -8.441 -25.367 1.00 89.81 197 ASP A O 1
ATOM 1561 N N . ILE A 1 198 ? 6.813 -9.433 -24.517 1.00 90.62 198 ILE A N 1
ATOM 1562 C CA . ILE A 1 198 ? 7.138 -10.778 -25.027 1.00 90.62 198 ILE A CA 1
ATOM 1563 C C . ILE A 1 198 ? 7.199 -10.790 -26.561 1.00 90.62 198 ILE A C 1
ATOM 1565 O O . ILE A 1 198 ? 8.074 -11.433 -27.138 1.00 90.62 198 ILE A O 1
ATOM 1569 N N . ILE A 1 199 ? 6.290 -10.076 -27.231 1.00 92.25 199 ILE A N 1
ATOM 1570 C CA . ILE A 1 199 ? 6.228 -10.026 -28.699 1.00 92.25 199 ILE A CA 1
ATOM 1571 C C . ILE A 1 199 ? 7.382 -9.195 -29.282 1.00 92.25 199 ILE A C 1
ATOM 1573 O O . ILE A 1 199 ? 7.998 -9.602 -30.270 1.00 92.25 199 ILE A O 1
ATOM 1577 N N . PHE A 1 200 ? 7.684 -8.035 -28.692 1.00 87.50 200 PHE A N 1
ATOM 1578 C CA . PHE A 1 200 ? 8.620 -7.066 -29.272 1.00 87.50 200 PHE A CA 1
ATOM 1579 C C . PHE A 1 200 ? 10.076 -7.237 -28.826 1.00 87.50 200 PHE A C 1
ATOM 1581 O O . PHE A 1 200 ? 10.972 -6.853 -29.581 1.00 87.50 200 PHE A O 1
ATOM 1588 N N . THR A 1 201 ? 10.351 -7.834 -27.663 1.00 81.88 201 THR A N 1
ATOM 1589 C CA . THR A 1 201 ? 11.737 -8.049 -27.196 1.00 81.88 201 THR A CA 1
ATOM 1590 C C . THR A 1 201 ? 12.559 -8.891 -28.184 1.00 81.88 201 THR A C 1
ATOM 1592 O O . THR A 1 201 ? 13.611 -8.419 -28.618 1.00 81.88 201 THR A O 1
ATOM 1595 N N . PRO A 1 202 ? 12.065 -10.044 -28.688 1.00 74.00 202 PRO A N 1
ATOM 1596 C CA . PRO A 1 202 ? 12.804 -10.837 -29.671 1.00 74.00 202 PRO A CA 1
ATOM 1597 C C . PRO A 1 202 ? 13.048 -10.105 -30.998 1.00 74.00 202 PRO A C 1
ATOM 1599 O O . PRO A 1 202 ? 14.034 -10.376 -31.680 1.00 74.00 202 PRO A O 1
ATOM 1602 N N . GLN A 1 203 ? 12.153 -9.194 -31.398 1.00 72.00 203 GLN A N 1
ATOM 1603 C CA . GLN A 1 203 ? 12.320 -8.407 -32.626 1.00 72.00 203 GLN A CA 1
ATOM 1604 C C . GLN A 1 203 ? 13.407 -7.344 -32.464 1.00 72.00 203 GLN A C 1
ATOM 1606 O O . GLN A 1 203 ? 14.213 -7.143 -33.374 1.00 72.00 203 GLN A O 1
ATOM 1611 N N . ARG A 1 204 ? 13.459 -6.697 -31.295 1.00 71.56 204 ARG A N 1
ATOM 1612 C CA . ARG A 1 204 ? 14.484 -5.706 -30.963 1.00 71.56 204 ARG A CA 1
ATOM 1613 C C . ARG A 1 204 ? 15.872 -6.337 -30.881 1.00 71.56 204 ARG A C 1
ATOM 1615 O O . ARG A 1 204 ? 16.819 -5.769 -31.417 1.00 71.56 204 ARG A O 1
ATOM 1622 N N . ASP A 1 205 ? 15.978 -7.515 -30.275 1.00 72.06 205 ASP A N 1
ATOM 1623 C CA . ASP A 1 205 ? 17.253 -8.224 -30.161 1.00 72.06 205 ASP A CA 1
ATOM 1624 C C . ASP A 1 205 ? 17.766 -8.666 -31.537 1.00 72.06 205 ASP A C 1
ATOM 1626 O O . ASP A 1 205 ? 18.924 -8.423 -31.865 1.00 72.06 205 ASP A O 1
ATOM 1630 N N . LYS A 1 206 ? 16.888 -9.194 -32.403 1.00 69.12 206 LYS A N 1
ATOM 1631 C CA . LYS A 1 206 ? 17.237 -9.525 -33.797 1.00 69.12 206 LYS A CA 1
ATOM 1632 C C . LYS A 1 206 ? 17.671 -8.300 -34.609 1.00 69.12 206 LYS A C 1
ATOM 1634 O O . LYS A 1 206 ? 18.634 -8.385 -35.362 1.00 69.12 206 LYS A O 1
ATOM 1639 N N . ALA A 1 207 ? 16.988 -7.164 -34.461 1.00 68.56 207 ALA A N 1
ATOM 1640 C CA . ALA A 1 207 ? 17.359 -5.927 -35.150 1.00 68.56 207 ALA A CA 1
ATOM 1641 C C . ALA A 1 207 ? 18.722 -5.383 -34.683 1.00 68.56 207 ALA A C 1
ATOM 1643 O O . ALA A 1 207 ? 19.516 -4.937 -35.509 1.00 68.56 207 ALA A O 1
ATOM 1644 N N . ASN A 1 208 ? 19.012 -5.458 -33.381 1.00 65.06 208 ASN A N 1
ATOM 1645 C CA . ASN A 1 208 ? 20.302 -5.045 -32.825 1.00 65.06 208 ASN A CA 1
ATOM 1646 C C . ASN A 1 208 ? 21.445 -5.961 -33.283 1.00 65.06 208 ASN A C 1
ATOM 1648 O O . ASN A 1 208 ? 22.504 -5.460 -33.646 1.00 65.06 208 ASN A O 1
ATOM 1652 N N . VAL A 1 209 ? 21.230 -7.281 -33.306 1.00 71.88 209 VAL A N 1
ATOM 1653 C CA . VAL A 1 209 ? 22.216 -8.254 -33.808 1.00 71.88 209 VAL A CA 1
ATOM 1654 C C . VAL A 1 209 ? 22.498 -8.014 -35.292 1.00 71.88 209 VAL A C 1
ATOM 1656 O O . VAL A 1 209 ? 23.650 -7.851 -35.667 1.00 71.88 209 VAL A O 1
ATOM 1659 N N . ASN A 1 210 ? 21.463 -7.835 -36.119 1.00 68.94 210 ASN A N 1
ATOM 1660 C CA . ASN A 1 210 ? 21.638 -7.530 -37.545 1.00 68.94 210 ASN A CA 1
ATOM 1661 C C . ASN A 1 210 ? 22.390 -6.211 -37.806 1.00 68.94 210 ASN A C 1
ATOM 1663 O O . ASN A 1 210 ? 23.048 -6.081 -38.833 1.00 68.94 210 ASN A O 1
ATOM 1667 N N . TYR A 1 211 ? 22.287 -5.224 -36.910 1.00 67.12 211 TYR A N 1
ATOM 1668 C CA . TYR A 1 211 ? 23.057 -3.979 -36.997 1.00 67.12 211 TYR A CA 1
ATOM 1669 C C . TYR A 1 211 ? 24.534 -4.178 -36.622 1.00 67.12 211 TYR A C 1
ATOM 1671 O O . TYR A 1 211 ? 25.402 -3.548 -37.218 1.00 67.12 211 TYR A O 1
ATOM 1679 N N . ILE A 1 212 ? 24.820 -5.046 -35.648 1.00 70.81 212 ILE A N 1
ATOM 1680 C CA . ILE A 1 212 ? 26.187 -5.372 -35.211 1.00 70.81 212 ILE A CA 1
ATOM 1681 C C . ILE A 1 212 ? 26.892 -6.281 -36.232 1.00 70.81 212 ILE A C 1
ATOM 1683 O O . ILE A 1 212 ? 28.079 -6.098 -36.486 1.00 70.81 212 ILE A O 1
ATOM 1687 N N . ASP A 1 213 ? 26.153 -7.207 -36.845 1.00 65.94 213 ASP A N 1
ATOM 1688 C CA . ASP A 1 213 ? 26.664 -8.180 -37.819 1.00 65.94 213 ASP A CA 1
ATOM 1689 C C . ASP A 1 213 ? 26.649 -7.656 -39.266 1.00 65.94 213 ASP A C 1
ATOM 1691 O O . ASP A 1 213 ? 27.119 -8.335 -40.184 1.00 65.94 213 ASP A O 1
ATOM 1695 N N . ALA A 1 214 ? 26.123 -6.446 -39.499 1.00 53.94 214 ALA A N 1
ATOM 1696 C CA . ALA A 1 214 ? 26.268 -5.772 -40.781 1.00 53.94 214 ALA A CA 1
ATOM 1697 C C . ALA A 1 214 ? 27.772 -5.575 -41.053 1.00 53.94 214 ALA A C 1
ATOM 1699 O O . ALA A 1 214 ? 28.449 -4.918 -40.256 1.00 53.94 214 ALA A O 1
ATOM 1700 N N . PRO A 1 215 ? 28.333 -6.128 -42.146 1.00 52.00 215 PRO A N 1
ATOM 1701 C CA . PRO A 1 215 ? 29.763 -6.042 -42.371 1.00 52.00 215 PRO A CA 1
ATOM 1702 C C . PRO A 1 215 ? 30.176 -4.574 -42.477 1.00 52.00 215 PRO A C 1
ATOM 1704 O O . PRO A 1 215 ? 29.540 -3.798 -43.195 1.00 52.00 215 PRO A O 1
ATOM 1707 N N . LEU A 1 216 ? 31.303 -4.223 -41.852 1.00 50.88 216 LEU A N 1
ATOM 1708 C CA . LEU A 1 216 ? 32.153 -3.086 -42.227 1.00 50.88 216 LEU A CA 1
ATOM 1709 C C . LEU A 1 216 ? 32.706 -3.308 -43.652 1.00 50.88 216 LEU A C 1
ATOM 1711 O O . LEU A 1 216 ? 33.908 -3.348 -43.880 1.00 50.88 216 LEU A O 1
ATOM 1715 N N . ALA A 1 217 ? 31.828 -3.511 -44.629 1.00 44.34 217 ALA A N 1
ATOM 1716 C CA . ALA A 1 217 ? 32.146 -3.641 -46.035 1.00 44.34 217 ALA A CA 1
ATOM 1717 C C . ALA A 1 217 ? 31.629 -2.395 -46.747 1.00 44.34 217 ALA A C 1
ATOM 1719 O O . ALA A 1 217 ? 30.580 -2.405 -47.391 1.00 44.34 217 ALA A O 1
ATOM 1720 N N . LYS A 1 218 ? 32.389 -1.312 -46.591 1.00 37.38 218 LYS A N 1
ATOM 1721 C CA . LYS A 1 218 ? 32.827 -0.466 -47.706 1.00 37.38 218 LYS A CA 1
ATOM 1722 C C . LYS A 1 218 ? 33.870 0.520 -47.196 1.00 37.38 218 LYS A C 1
ATOM 1724 O O . LYS A 1 218 ? 33.565 1.615 -46.733 1.00 37.38 218 LYS A O 1
ATOM 1729 N N . GLU A 1 219 ? 35.112 0.064 -47.270 1.00 36.22 219 GLU A N 1
ATOM 1730 C CA . GLU A 1 219 ? 36.288 0.918 -47.329 1.00 36.22 219 GLU A CA 1
ATOM 1731 C C . GLU A 1 219 ? 36.231 1.781 -48.608 1.00 36.22 219 GLU A C 1
ATOM 1733 O O . GLU A 1 219 ? 35.800 1.317 -49.664 1.00 36.22 219 GLU A O 1
ATOM 1738 N N . SER A 1 220 ? 36.606 3.052 -48.448 1.00 34.12 220 SER A N 1
ATOM 1739 C CA . SER A 1 220 ? 37.324 3.899 -49.415 1.00 34.12 220 SER A CA 1
ATOM 1740 C C . SER A 1 220 ? 37.085 3.704 -50.925 1.00 34.12 220 SER A C 1
ATOM 1742 O O . SER A 1 220 ? 37.721 2.875 -51.564 1.00 34.12 220 SER A O 1
ATOM 1744 N N . GLN A 1 221 ? 36.338 4.634 -51.540 1.00 30.47 221 GLN A N 1
ATOM 1745 C CA . GLN A 1 221 ? 36.804 5.339 -52.748 1.00 30.47 221 GLN A CA 1
ATOM 1746 C C . GLN A 1 221 ? 35.979 6.613 -53.034 1.00 30.47 221 GLN A C 1
ATOM 1748 O O . GLN A 1 221 ? 34.812 6.565 -53.403 1.00 30.47 221 GLN A O 1
ATOM 1753 N N . GLU A 1 222 ? 36.635 7.745 -52.765 1.00 29.22 222 GLU A N 1
ATOM 1754 C CA . GLU A 1 222 ? 36.685 9.001 -53.533 1.00 29.22 222 GLU A CA 1
ATOM 1755 C C . GLU A 1 222 ? 35.406 9.689 -54.070 1.00 29.22 222 GLU A C 1
ATOM 1757 O O . GLU A 1 222 ? 34.835 9.356 -55.099 1.00 29.22 222 GLU A O 1
ATOM 1762 N N . THR A 1 223 ? 35.096 10.796 -53.380 1.00 28.56 223 THR A N 1
ATOM 1763 C CA . THR A 1 223 ? 34.834 12.165 -53.880 1.00 28.56 223 THR A CA 1
ATOM 1764 C C . THR A 1 223 ? 33.759 12.467 -54.937 1.00 28.56 223 THR A C 1
ATOM 1766 O O . THR A 1 223 ? 33.911 12.225 -56.125 1.00 28.56 223 THR A O 1
ATOM 1769 N N . SER A 1 224 ? 32.849 13.334 -54.471 1.00 26.55 224 SER A N 1
ATOM 1770 C CA . SER A 1 224 ? 32.361 14.567 -55.113 1.00 26.55 224 SER A CA 1
ATOM 1771 C C . SER A 1 224 ? 30.959 14.569 -55.731 1.00 26.55 224 SER A C 1
ATOM 1773 O O . SER A 1 224 ? 30.752 14.305 -56.907 1.00 26.55 224 SER A O 1
ATOM 1775 N N . SER A 1 225 ? 30.061 15.141 -54.926 1.00 29.50 225 SER A N 1
ATOM 1776 C CA . SER A 1 225 ? 29.021 16.105 -55.302 1.00 29.50 225 SER A CA 1
ATOM 1777 C C . SER A 1 225 ? 27.758 15.628 -56.031 1.00 29.50 225 SER A C 1
ATOM 1779 O O . SER A 1 225 ? 27.788 14.872 -56.991 1.00 29.50 225 SER A O 1
ATOM 1781 N N . TYR A 1 226 ? 26.672 16.270 -55.593 1.00 25.72 226 TYR A N 1
ATOM 1782 C CA . TYR A 1 226 ? 25.364 16.456 -56.213 1.00 25.72 226 TYR A CA 1
ATOM 1783 C C . TYR A 1 226 ? 24.215 15.501 -55.851 1.00 25.72 226 TYR A C 1
ATOM 1785 O O . TYR A 1 226 ? 24.220 14.311 -56.132 1.00 25.72 226 TYR A O 1
ATOM 1793 N N . TYR A 1 227 ? 23.179 16.166 -55.320 1.00 25.66 227 TYR A N 1
ATOM 1794 C CA . TYR A 1 227 ? 21.825 15.737 -54.964 1.00 25.66 227 TYR A CA 1
ATOM 1795 C C . TYR A 1 227 ? 21.681 14.864 -53.711 1.00 25.66 227 TYR A C 1
ATOM 1797 O O . TYR A 1 227 ? 22.433 13.935 -53.488 1.00 25.66 227 TYR A O 1
ATOM 1805 N N . ALA A 1 228 ? 20.672 15.004 -52.863 1.00 26.33 228 ALA A N 1
ATOM 1806 C CA . ALA A 1 228 ? 19.720 16.046 -52.493 1.00 26.33 228 ALA A CA 1
ATOM 1807 C C . ALA A 1 228 ? 18.726 15.328 -51.563 1.00 26.33 228 ALA A C 1
ATOM 1809 O O . ALA A 1 228 ? 18.455 14.145 -51.738 1.00 26.33 228 ALA A O 1
ATOM 1810 N N . SER A 1 229 ? 18.093 16.106 -50.688 1.00 25.88 229 SER A N 1
ATOM 1811 C CA . SER A 1 229 ? 16.762 15.843 -50.134 1.00 25.88 229 SER A CA 1
ATOM 1812 C C . SER A 1 229 ? 16.644 14.982 -48.868 1.00 25.88 229 SER A C 1
ATOM 1814 O O . SER A 1 229 ? 16.957 13.799 -48.822 1.00 25.88 229 SER A O 1
ATOM 1816 N N . SER A 1 230 ? 16.034 15.640 -47.879 1.00 29.67 230 SER A N 1
ATOM 1817 C CA . SER A 1 230 ? 15.248 15.096 -46.770 1.00 29.67 230 SER A CA 1
ATOM 1818 C C . SER A 1 230 ? 15.965 14.351 -45.651 1.00 29.67 230 SER A C 1
ATOM 1820 O O . SER A 1 230 ? 15.775 13.160 -45.433 1.00 29.67 230 SER A O 1
ATOM 1822 N N . ALA A 1 231 ? 16.634 15.129 -44.800 1.00 29.06 231 ALA A N 1
ATOM 1823 C CA . ALA A 1 231 ? 16.695 14.833 -43.372 1.00 29.06 231 ALA A CA 1
ATOM 1824 C C . ALA A 1 231 ? 15.888 15.892 -42.603 1.00 29.06 231 ALA A C 1
ATOM 1826 O O . ALA A 1 231 ? 16.407 16.927 -42.185 1.00 29.06 231 ALA A O 1
ATOM 1827 N N . SER A 1 232 ? 14.592 15.636 -42.421 1.00 35.16 232 SER A N 1
ATOM 1828 C CA . SER A 1 232 ? 13.779 16.324 -41.422 1.00 35.16 232 SER A CA 1
ATOM 1829 C C . SER A 1 232 ? 14.124 15.763 -40.043 1.00 35.16 232 SER A C 1
ATOM 1831 O O . SER A 1 232 ? 13.680 14.676 -39.687 1.00 35.16 232 SER A O 1
ATOM 1833 N N . ASN A 1 233 ? 14.897 16.500 -39.250 1.00 32.09 233 ASN A N 1
ATOM 1834 C CA . ASN A 1 233 ? 14.924 16.304 -37.805 1.00 32.09 233 ASN A CA 1
ATOM 1835 C C . ASN A 1 233 ? 14.907 17.660 -37.103 1.00 32.09 233 ASN A C 1
ATOM 1837 O O . ASN A 1 233 ? 15.876 18.420 -37.107 1.00 32.09 233 ASN A O 1
ATOM 1841 N N . LEU A 1 234 ? 13.743 17.938 -36.511 1.00 37.94 234 LEU A N 1
ATOM 1842 C CA . LEU A 1 234 ? 13.482 19.020 -35.579 1.00 37.94 234 LEU A CA 1
ATOM 1843 C C . LEU A 1 234 ? 14.526 19.025 -34.457 1.00 37.94 234 LEU A C 1
ATOM 1845 O O . LEU A 1 234 ? 14.496 18.183 -33.560 1.00 37.94 234 LEU A O 1
ATOM 1849 N N . ARG A 1 235 ? 15.374 20.052 -34.442 1.00 35.62 235 ARG A N 1
ATOM 1850 C CA . ARG A 1 235 ? 15.822 20.710 -33.208 1.00 35.62 235 ARG A CA 1
ATOM 1851 C C . ARG A 1 235 ? 16.593 21.973 -33.561 1.00 35.62 235 ARG A C 1
ATOM 1853 O O . ARG A 1 235 ? 17.754 21.883 -33.944 1.00 35.62 235 ARG A O 1
ATOM 1860 N N . LYS A 1 236 ? 15.993 23.148 -33.352 1.00 33.59 236 LYS A N 1
ATOM 1861 C CA . LYS A 1 236 ? 16.745 24.355 -32.977 1.00 33.59 236 LYS A CA 1
ATOM 1862 C C . LYS A 1 236 ? 15.832 25.437 -32.394 1.00 33.59 236 LYS A C 1
ATOM 1864 O O . LYS A 1 236 ? 14.937 25.944 -33.048 1.00 33.59 236 LYS A O 1
ATOM 1869 N N . ARG A 1 237 ? 16.104 25.695 -31.111 1.00 30.36 237 ARG A N 1
ATOM 1870 C CA . ARG A 1 237 ? 15.992 26.944 -30.346 1.00 30.36 237 ARG A CA 1
ATOM 1871 C C . ARG A 1 237 ? 15.291 28.127 -31.027 1.00 30.36 237 ARG A C 1
ATOM 1873 O O . ARG A 1 237 ? 15.817 28.718 -31.960 1.00 30.36 237 ARG A O 1
ATOM 1880 N N . ILE A 1 238 ? 14.200 28.541 -30.390 1.00 38.94 238 ILE A N 1
ATOM 1881 C CA . ILE A 1 238 ? 13.674 29.909 -30.360 1.00 38.94 238 ILE A CA 1
ATOM 1882 C C . ILE A 1 238 ? 14.747 30.844 -29.781 1.00 38.94 238 ILE A C 1
ATOM 1884 O O . ILE A 1 238 ? 15.240 30.536 -28.699 1.00 38.94 238 ILE A O 1
ATOM 1888 N N . VAL A 1 239 ? 15.075 31.941 -30.484 1.00 31.22 239 VAL A N 1
ATOM 1889 C CA . VAL A 1 239 ? 15.395 33.297 -29.965 1.00 31.22 239 VAL A CA 1
ATOM 1890 C C . VAL A 1 239 ? 15.495 34.287 -31.154 1.00 31.22 239 VAL A C 1
ATOM 1892 O O . VAL A 1 239 ? 16.451 34.218 -31.917 1.00 31.22 239 VAL A O 1
ATOM 1895 N N . THR A 1 240 ? 14.513 35.214 -31.229 1.00 28.95 240 THR A N 1
ATOM 1896 C CA . THR A 1 240 ? 14.488 36.593 -31.824 1.00 28.95 240 THR A CA 1
ATOM 1897 C C . THR A 1 240 ? 14.754 36.772 -33.333 1.00 28.95 240 THR A C 1
ATOM 1899 O O . THR A 1 240 ? 15.580 36.064 -33.880 1.00 28.95 240 THR A O 1
ATOM 1902 N N . LYS A 1 241 ? 14.187 37.714 -34.108 1.00 29.19 241 LYS A N 1
ATOM 1903 C CA . LYS A 1 241 ? 13.436 38.996 -33.963 1.00 29.19 241 LYS A CA 1
ATOM 1904 C C . LYS A 1 241 ? 12.918 39.319 -35.403 1.00 29.19 241 LYS A C 1
ATOM 1906 O O . LYS A 1 241 ? 13.610 38.926 -36.335 1.00 29.19 241 LYS A O 1
ATOM 1911 N N . ALA A 1 242 ? 11.753 39.914 -35.685 1.00 28.91 242 ALA A N 1
ATOM 1912 C CA . ALA A 1 242 ? 11.459 41.364 -35.785 1.00 28.91 242 ALA A CA 1
ATOM 1913 C C . ALA A 1 242 ? 10.107 41.517 -36.560 1.00 28.91 242 ALA A C 1
ATOM 1915 O O . ALA A 1 242 ? 9.852 40.667 -37.409 1.00 28.91 242 ALA A O 1
ATOM 1916 N N . ALA A 1 243 ? 9.177 42.397 -36.138 1.00 29.75 243 ALA A N 1
ATOM 1917 C CA . ALA A 1 243 ? 8.782 43.667 -36.813 1.00 29.75 243 ALA A CA 1
ATOM 1918 C C . ALA A 1 243 ? 8.013 43.447 -38.153 1.00 29.75 243 ALA A C 1
ATOM 1920 O O . ALA A 1 243 ? 8.525 42.730 -39.002 1.00 29.75 243 ALA A O 1
ATOM 1921 N N . ASP A 1 244 ? 6.795 43.935 -38.440 1.00 29.75 244 ASP A N 1
ATOM 1922 C CA . ASP A 1 244 ? 6.051 45.128 -38.000 1.00 29.75 244 ASP A CA 1
ATOM 1923 C C . ASP A 1 244 ? 4.515 44.982 -38.194 1.00 29.75 244 ASP A C 1
ATOM 1925 O O . ASP A 1 244 ? 4.055 44.190 -39.016 1.00 29.75 244 ASP A O 1
ATOM 1929 N N . ASP A 1 245 ? 3.791 45.795 -37.409 1.00 29.83 245 ASP A N 1
ATOM 1930 C CA . ASP A 1 245 ? 2.508 46.504 -37.607 1.00 29.83 245 ASP A CA 1
ATOM 1931 C C . ASP A 1 245 ? 1.210 45.801 -38.054 1.00 29.83 245 ASP A C 1
ATOM 1933 O O . ASP A 1 245 ? 1.114 45.250 -39.144 1.00 29.83 245 ASP A O 1
ATOM 1937 N N . VAL A 1 246 ? 0.154 45.939 -37.227 1.00 28.88 246 VAL A N 1
ATOM 1938 C CA . VAL A 1 246 ? -1.028 46.813 -37.461 1.00 28.88 246 VAL A CA 1
ATOM 1939 C C . VAL A 1 246 ? -1.858 46.941 -36.157 1.00 28.88 246 VAL A C 1
ATOM 1941 O O . VAL A 1 246 ? -2.094 45.961 -35.451 1.00 28.88 246 VAL A O 1
ATOM 1944 N N . GLU A 1 247 ? -2.283 48.173 -35.846 1.00 29.42 247 GLU A N 1
ATOM 1945 C CA . GLU A 1 247 ? -3.133 48.610 -34.721 1.00 29.42 247 GLU A CA 1
ATOM 1946 C C . GLU A 1 247 ? -4.530 47.952 -34.653 1.00 29.42 247 GLU A C 1
ATOM 1948 O O . GLU A 1 247 ? -5.176 47.762 -35.679 1.00 29.42 247 GLU A O 1
ATOM 1953 N N . HIS A 1 248 ? -5.056 47.737 -33.432 1.00 28.00 248 HIS A N 1
ATOM 1954 C CA . HIS A 1 248 ? -6.279 48.411 -32.938 1.00 28.00 248 HIS A CA 1
ATOM 1955 C C . HIS A 1 248 ? -6.709 47.969 -31.514 1.00 28.00 248 HIS A 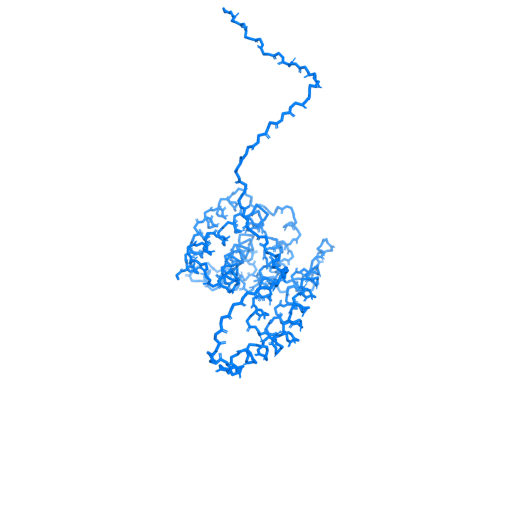C 1
ATOM 1957 O O . HIS A 1 248 ? -7.242 46.884 -31.324 1.00 28.00 248 HIS A O 1
ATOM 1963 N N . SER A 1 249 ? -6.596 48.913 -30.564 1.00 29.95 249 SER A N 1
ATOM 1964 C CA . SER A 1 249 ? -7.556 49.311 -29.499 1.00 29.95 249 SER A CA 1
ATOM 1965 C C . SER A 1 249 ? -8.084 48.340 -28.408 1.00 29.95 249 SER A C 1
ATOM 1967 O O . SER A 1 249 ? -8.107 47.132 -28.569 1.00 29.95 249 SER A O 1
ATOM 1969 N N . VAL A 1 250 ? -8.612 48.982 -27.342 1.00 27.91 250 VAL A N 1
ATOM 1970 C CA . VAL A 1 250 ? -9.388 48.577 -26.130 1.00 27.91 250 VAL A CA 1
ATOM 1971 C C . VAL A 1 250 ? -8.613 48.387 -24.790 1.00 27.91 250 VAL A C 1
ATOM 1973 O O . VAL A 1 250 ? -7.413 48.142 -24.808 1.00 27.91 250 VAL A O 1
ATOM 1976 N N . PRO A 1 251 ? -9.223 48.660 -23.606 1.00 34.31 251 PRO A N 1
ATOM 1977 C CA . PRO A 1 251 ? -8.986 49.873 -22.812 1.00 34.31 251 PRO A CA 1
ATOM 1978 C C . PRO A 1 251 ? -8.423 49.611 -21.394 1.00 34.31 251 PRO A C 1
ATOM 1980 O O . PRO A 1 251 ? -8.557 48.528 -20.827 1.00 34.31 251 PRO A O 1
ATOM 1983 N N . GLY A 1 252 ? -7.828 50.648 -20.797 1.00 27.84 252 GLY A N 1
ATOM 1984 C CA . GLY A 1 252 ? -7.230 50.613 -19.460 1.00 27.84 252 GLY A CA 1
ATOM 1985 C C . GLY A 1 252 ? -8.246 50.585 -18.313 1.00 27.84 252 GLY A C 1
ATOM 1986 O O . GLY A 1 252 ? -9.215 51.344 -18.301 1.00 27.84 252 GLY A O 1
ATOM 1987 N N . ALA A 1 253 ? -7.972 49.733 -17.323 1.00 31.50 253 ALA A N 1
ATOM 1988 C CA . ALA A 1 253 ? -8.620 49.732 -16.018 1.00 31.50 253 ALA A CA 1
ATOM 1989 C C . ALA A 1 253 ? -7.726 50.428 -14.977 1.00 31.50 253 ALA A C 1
ATOM 1991 O O . ALA A 1 253 ? -6.506 50.283 -14.958 1.00 31.50 253 ALA A O 1
ATOM 1992 N N . ILE A 1 254 ? -8.403 51.213 -14.150 1.00 32.50 254 ILE A N 1
ATOM 1993 C CA . ILE A 1 254 ? -7.948 52.253 -13.229 1.00 32.50 254 ILE A CA 1
ATOM 1994 C C . ILE A 1 254 ? -7.247 51.665 -11.992 1.00 32.50 254 ILE A C 1
ATOM 1996 O O . ILE A 1 254 ? -7.772 50.743 -11.372 1.00 32.50 254 ILE A O 1
ATOM 2000 N N . LEU A 1 255 ? -6.134 52.273 -11.562 1.00 29.22 255 LEU A N 1
ATOM 2001 C CA . LEU A 1 255 ? -5.667 52.209 -10.173 1.00 29.22 255 LEU A CA 1
ATOM 2002 C C . LEU A 1 255 ? -5.480 53.646 -9.668 1.00 29.22 255 LEU A C 1
ATOM 2004 O O . LEU A 1 255 ? -4.533 54.329 -10.049 1.00 29.22 255 LEU A O 1
ATOM 2008 N N . ALA A 1 256 ? -6.425 54.115 -8.855 1.00 33.84 256 ALA A N 1
ATOM 2009 C CA . ALA A 1 256 ? -6.344 55.394 -8.165 1.00 33.84 256 ALA A CA 1
ATOM 2010 C C . ALA A 1 256 ? -5.817 55.161 -6.745 1.00 33.84 256 ALA A C 1
ATOM 2012 O O . ALA A 1 256 ? -6.443 54.481 -5.935 1.00 33.84 256 ALA A O 1
ATOM 2013 N N . THR A 1 257 ? -4.656 55.738 -6.463 1.00 35.94 257 THR A N 1
ATOM 2014 C CA . THR A 1 257 ? -4.182 56.069 -5.119 1.00 35.94 257 THR A CA 1
ATOM 2015 C C . THR A 1 257 ? -4.889 57.332 -4.642 1.00 35.94 257 THR A C 1
ATOM 2017 O O . THR A 1 257 ? -4.900 58.328 -5.368 1.00 35.94 257 THR A O 1
ATOM 2020 N N . THR A 1 258 ? -5.405 57.354 -3.415 1.00 33.72 258 THR A N 1
ATOM 2021 C CA . THR A 1 258 ? -5.566 58.613 -2.672 1.00 33.72 258 THR A CA 1
ATOM 2022 C C . THR A 1 258 ? -5.423 58.351 -1.176 1.00 33.72 258 THR A C 1
ATOM 2024 O O . THR A 1 258 ? -6.063 57.461 -0.620 1.00 33.72 258 THR A O 1
ATOM 2027 N N . GLU A 1 259 ? -4.516 59.114 -0.574 1.00 33.34 259 GLU A N 1
ATOM 2028 C CA . GLU A 1 259 ? -4.338 59.326 0.859 1.00 33.34 259 GLU A CA 1
ATOM 2029 C C . GLU A 1 259 ? -5.588 59.957 1.492 1.00 33.34 259 GLU A C 1
ATOM 2031 O O . GLU A 1 259 ? -6.323 60.665 0.809 1.00 33.34 259 GLU A O 1
ATOM 2036 N N . MET A 1 260 ? -5.768 59.795 2.807 1.00 31.62 260 MET A N 1
ATOM 2037 C CA . MET A 1 260 ? -5.826 60.911 3.771 1.00 31.62 260 MET A CA 1
ATOM 2038 C C . MET A 1 260 ? -6.206 60.421 5.178 1.00 31.62 260 MET A C 1
ATOM 2040 O O . MET A 1 260 ? -7.115 59.611 5.310 1.00 31.62 260 MET A O 1
ATOM 2044 N N . GLN A 1 261 ? -5.510 61.011 6.163 1.00 36.94 261 GLN A N 1
ATOM 2045 C CA . GLN A 1 261 ? -5.911 61.353 7.545 1.00 36.94 261 GLN A CA 1
ATOM 2046 C C . GLN A 1 261 ? -6.553 60.295 8.449 1.00 36.94 261 GLN A C 1
ATOM 2048 O O . GLN A 1 261 ? -7.721 59.915 8.235 1.00 36.94 261 GLN A O 1
#

Sequence (261 aa):
MGRAAVAAIVSLWIVPVSILVNSIVQEPYMDEIFHIPQAQQYCRGNFRSWDPMITTPPGLYFLSLVHASIFYPVSFLVGQKSSFPEVCTTVILRSTNCVLAVLCSLLFYEIFAMWRPAIDDRKATLYSVILALYPLQWFFTFLYYTDVASVAAVLGMYLASLKKNYCLSALVGAFAVIMRQTNIIWVLFVACTGVLDIIFTPQRDKANVNYIDAPLAKESQETSSYYASSASNLRKRIVTKAADDVEHSVPGAILATTEMQ

Mean predicted aligned error: 12.23 Å

pLDDT: mean 82.12, std 24.68, range [25.66, 98.56]

Secondary structure (DSSP, 8-state):
-HHHHHHHHHHHHHHHHHHHHHHH--S--TTHHHHHHHHHHHHTT-TT---TT--S-THHHHHHHHHHHHHHHHHHHTT----HHHH--HHHHHHHHHHHHHHHHHHHHHHHHHH-TTS-HHHHHHHHHHHHT-HHHHHHHSS--HHHHHHHHHHHHHHHHHTT-HHHHHHHHHHHHHH-GGGHHHHHHHHHHHHHHHHHHHHHHHHHHHHHSS-------------------------------------PPP-------

Foldseek 3Di:
DLLVVLLVVLCVVLVVVLVVCCVVVVDADDCSVQVLVVLLCVLVVNPVDHDPVDPFFCLLSVLLLVQLVVCVVVCVVVVNPDRSSRSSHQSSLQVSLLVLLSLLLSLQLLVCCLVCVVDDSVVSSVVSNVVSVPPVNVVSSNHNALVSVLSSLLSQLLSCLSVVNNVSSVVSLVSSCNSGVVSVVSSVVSVVVSVVCVVCVVVVVVVVVCVVPVDPPDDDDDDDDDDDDDDDDDDDDDDDDDDDDDDDDDDDDDDDDDDDD